Protein AF-A0A7R9EXF2-F1 (afdb_monomer_lite)

Radius of gyration: 19.16 Å; chains: 1; bounding box: 57×51×47 Å

Sequence (229 aa):
MSKKEIREKALLFLENRKNANNLVEIILLLEQNEKSIQSTILALEIIFLEVLKRKEMVDSIGEDDVDSPEVKYRHWLQECYDDSFTKLTHLLTKQNQPVQKQALSTIMKLVAQEGKHPIKPTDQKKFHFPVHRLQPVVLALLSSEHNTSHLIARFQEFTAYKDVSFHVWKLLLDIAQSHKRPNCIFIRNFLDLMDKVPLSKSPVPASENVGDAGSSTLCGVEGRWQTLC

pLDDT: mean 86.29, std 16.66, range [33.47, 98.44]

Secondary structure (DSSP, 8-state):
--HHHHHHHHHHHHH-GGGHHHHHHHHHHHHH-TTTHHHHHHHHHHHHHHHHHTTTTPPPTT---TTSHHHHHHHHHHHHHHHHHHHHHHHHHHS-HHHHHHHHHHHHHHHHHHHHS-SS---TTS----HHHHHHHHHHHT-SSS--HHHHHHHHHHHTSHHHHHHHHHHHHHHHHH-SS--HHHHHHHHHHHHHSPPPP--PPP-S---------SSSTT---TT--

Structure (mmCIF, N/CA/C/O backbone):
data_AF-A0A7R9EXF2-F1
#
_entry.id   AF-A0A7R9EXF2-F1
#
loop_
_atom_site.group_PDB
_atom_site.id
_atom_site.type_symbol
_atom_site.label_atom_id
_atom_site.label_alt_id
_atom_site.label_comp_id
_atom_site.label_asym_id
_atom_site.label_entity_id
_atom_site.label_seq_id
_atom_site.pdbx_PDB_ins_code
_atom_site.Cartn_x
_atom_site.Cartn_y
_atom_site.Cartn_z
_atom_site.occupancy
_atom_site.B_iso_or_equiv
_atom_site.auth_seq_id
_atom_site.auth_comp_id
_atom_site.auth_asym_id
_atom_site.auth_atom_id
_atom_site.pdbx_PDB_model_num
ATOM 1 N N . MET A 1 1 ? 5.652 22.332 -3.735 1.00 81.56 1 MET A N 1
ATOM 2 C CA . MET A 1 1 ? 5.317 21.793 -5.065 1.00 81.56 1 MET A CA 1
ATOM 3 C C . MET A 1 1 ? 3.807 21.821 -5.239 1.00 81.56 1 MET A C 1
ATOM 5 O O . MET A 1 1 ? 3.090 21.468 -4.305 1.00 81.56 1 MET A O 1
ATOM 9 N N . SER A 1 2 ? 3.321 22.316 -6.373 1.00 89.00 2 SER A N 1
ATOM 10 C CA . SER A 1 2 ? 1.894 22.361 -6.695 1.00 89.00 2 SER A CA 1
ATOM 11 C C . SER A 1 2 ? 1.370 20.980 -7.109 1.00 89.00 2 SER A C 1
ATOM 13 O O . SER A 1 2 ? 2.131 20.100 -7.509 1.00 89.00 2 SER A O 1
ATOM 15 N N . LYS A 1 3 ? 0.046 20.776 -7.049 1.00 90.81 3 LYS A N 1
ATOM 16 C CA . LYS A 1 3 ? -0.587 19.508 -7.463 1.00 90.81 3 LYS A CA 1
ATOM 17 C C . LYS A 1 3 ? -0.276 19.151 -8.924 1.00 90.81 3 LYS A C 1
ATOM 19 O O . LYS A 1 3 ? -0.109 17.979 -9.250 1.00 90.81 3 LYS A O 1
ATOM 24 N N . LYS A 1 4 ? -0.206 20.170 -9.789 1.00 92.31 4 LYS A N 1
ATOM 25 C CA . LYS A 1 4 ? 0.091 20.031 -11.218 1.00 92.31 4 LYS A CA 1
ATOM 26 C C . LYS A 1 4 ? 1.538 19.586 -11.436 1.00 92.31 4 LYS A C 1
ATOM 28 O O . LYS A 1 4 ? 1.753 18.589 -12.111 1.00 92.31 4 LYS A O 1
ATOM 33 N N . GLU A 1 5 ? 2.486 20.248 -10.775 1.00 94.31 5 GLU A N 1
ATOM 34 C CA . GLU A 1 5 ? 3.914 19.902 -10.837 1.00 94.31 5 GLU A CA 1
ATOM 35 C C . GLU A 1 5 ? 4.179 18.461 -10.379 1.00 94.31 5 GLU A C 1
ATOM 37 O O . GLU A 1 5 ? 4.907 17.729 -11.042 1.00 94.31 5 GLU A O 1
ATOM 42 N N . ILE A 1 6 ? 3.552 18.022 -9.279 1.00 95.31 6 ILE A N 1
ATOM 43 C CA . ILE A 1 6 ? 3.701 16.647 -8.765 1.00 95.31 6 ILE A CA 1
ATOM 44 C C . ILE A 1 6 ? 3.250 15.626 -9.818 1.00 95.31 6 ILE A C 1
ATOM 46 O O . ILE A 1 6 ? 3.939 14.639 -10.079 1.00 95.31 6 ILE A O 1
ATOM 50 N N . ARG A 1 7 ? 2.096 15.872 -10.452 1.00 95.50 7 ARG A N 1
ATOM 51 C CA . ARG A 1 7 ? 1.568 14.992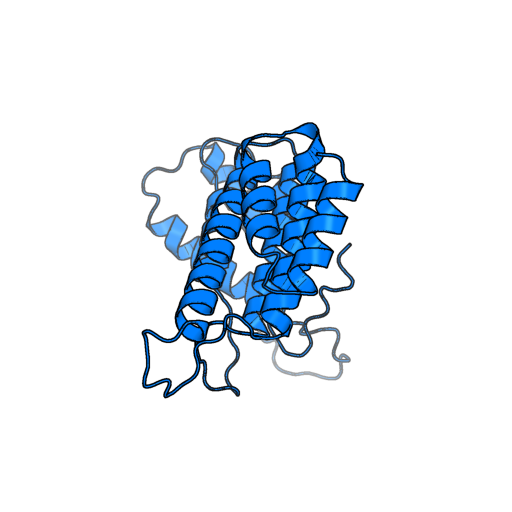 -11.498 1.00 95.50 7 ARG A CA 1
ATOM 52 C C . ARG A 1 7 ? 2.462 14.989 -12.738 1.00 95.50 7 ARG A C 1
ATOM 54 O O . ARG A 1 7 ? 2.704 13.926 -13.296 1.00 95.50 7 ARG A O 1
ATOM 61 N N . GLU A 1 8 ? 2.953 16.146 -13.167 1.00 96.75 8 GLU A N 1
ATOM 62 C CA . GLU A 1 8 ? 3.866 16.253 -14.310 1.00 96.75 8 GLU A CA 1
ATOM 63 C C . GLU A 1 8 ? 5.164 15.480 -14.061 1.00 96.75 8 GLU A C 1
ATOM 65 O O . GLU A 1 8 ? 5.573 14.691 -14.909 1.00 96.75 8 GLU A O 1
ATOM 70 N N . LYS A 1 9 ? 5.759 15.607 -12.868 1.00 96.94 9 LYS A N 1
ATOM 71 C CA . LYS A 1 9 ? 6.943 14.829 -12.479 1.00 96.94 9 LYS A CA 1
ATOM 72 C C . LYS A 1 9 ? 6.710 13.321 -12.528 1.00 96.94 9 LYS A C 1
ATOM 74 O O . LYS A 1 9 ? 7.582 12.595 -13.006 1.00 96.94 9 LYS A O 1
ATOM 79 N N . ALA A 1 10 ? 5.539 12.863 -12.087 1.00 97.06 10 ALA A N 1
ATOM 80 C CA . ALA A 1 10 ? 5.155 11.456 -12.153 1.00 97.06 10 ALA A CA 1
ATOM 81 C C . ALA A 1 10 ? 5.056 10.944 -13.598 1.00 97.06 10 ALA A C 1
ATOM 83 O O . ALA A 1 10 ? 5.563 9.870 -13.914 1.00 97.06 10 ALA A O 1
ATOM 84 N N . LEU A 1 11 ? 4.451 11.731 -14.493 1.00 97.44 11 LEU A N 1
ATOM 85 C CA . LEU A 1 11 ? 4.349 11.379 -15.911 1.00 97.44 11 LEU A CA 1
ATOM 86 C C . LEU A 1 11 ? 5.720 11.377 -16.596 1.00 97.44 11 LEU A C 1
ATOM 88 O O . LEU A 1 11 ? 6.028 10.439 -17.325 1.00 97.44 11 LEU A O 1
ATOM 92 N N . LEU A 1 12 ? 6.569 12.366 -16.304 1.00 97.50 12 LEU A N 1
ATOM 93 C CA . LEU A 1 12 ? 7.939 12.427 -16.818 1.00 97.50 12 LEU A CA 1
ATOM 94 C C . LEU A 1 12 ? 8.777 11.225 -16.364 1.00 97.50 12 LEU A C 1
ATOM 96 O O . LEU A 1 12 ? 9.561 10.698 -17.153 1.00 97.50 12 LEU A O 1
ATOM 100 N N . PHE A 1 13 ? 8.617 10.776 -15.114 1.00 97.69 13 PHE A N 1
ATOM 101 C CA . PHE A 1 13 ? 9.245 9.542 -14.632 1.00 97.69 13 PHE A CA 1
ATOM 102 C C . PHE A 1 13 ? 8.814 8.331 -15.472 1.00 97.69 13 PHE A C 1
ATOM 104 O O . PHE A 1 13 ? 9.665 7.591 -15.960 1.00 97.69 13 PHE A O 1
ATOM 111 N N . LEU A 1 14 ? 7.506 8.168 -15.695 1.00 96.69 14 LEU A N 1
ATOM 112 C CA . LEU A 1 14 ? 6.951 7.050 -16.467 1.00 96.69 14 LEU A CA 1
ATOM 113 C C . LEU A 1 14 ? 7.303 7.085 -17.961 1.00 96.69 14 LEU A C 1
ATOM 115 O O . LEU A 1 14 ? 7.227 6.051 -18.626 1.00 96.69 14 LEU A O 1
ATOM 119 N N . GLU A 1 15 ? 7.641 8.253 -18.503 1.00 96.38 15 GLU A N 1
ATOM 120 C CA . GLU A 1 15 ? 8.060 8.414 -19.896 1.00 96.38 15 GLU A CA 1
ATOM 121 C C . GLU A 1 15 ? 9.516 7.983 -20.111 1.00 96.38 15 GLU A C 1
ATOM 123 O O . GLU A 1 15 ? 9.839 7.376 -21.133 1.00 96.38 15 GLU A O 1
ATOM 128 N N . ASN A 1 16 ? 10.417 8.301 -19.172 1.00 91.69 16 ASN A N 1
ATOM 129 C CA . ASN A 1 16 ? 11.842 8.031 -19.348 1.00 91.69 16 ASN A CA 1
ATOM 130 C C . ASN A 1 16 ? 12.596 7.865 -18.019 1.00 91.69 16 ASN A C 1
ATOM 132 O O . ASN A 1 16 ? 12.596 8.760 -17.172 1.00 91.69 16 ASN A O 1
ATOM 136 N N . ARG A 1 17 ? 13.367 6.774 -17.907 1.00 89.50 17 ARG A N 1
ATOM 137 C CA . ARG A 1 17 ? 14.196 6.431 -16.736 1.00 89.50 17 ARG A CA 1
ATOM 138 C C . ARG A 1 17 ? 15.210 7.512 -16.345 1.00 89.50 17 ARG A C 1
ATOM 140 O O . ARG A 1 17 ? 15.562 7.604 -15.174 1.00 89.50 17 ARG A O 1
ATOM 147 N N . LYS A 1 18 ? 15.632 8.385 -17.274 1.00 92.94 18 LYS A N 1
ATOM 148 C CA . LYS A 1 18 ? 16.496 9.547 -16.964 1.00 92.94 18 LYS A CA 1
ATOM 149 C C . LYS A 1 18 ? 15.886 10.490 -15.918 1.00 92.94 18 LYS A C 1
ATOM 151 O O . LYS A 1 18 ? 16.603 11.240 -15.268 1.00 92.94 18 LYS A O 1
ATOM 156 N N . ASN A 1 19 ? 14.565 10.440 -15.753 1.00 95.00 19 ASN A N 1
ATOM 157 C CA . ASN A 1 19 ? 13.814 11.236 -14.795 1.00 95.00 19 ASN A CA 1
ATOM 158 C C . ASN A 1 19 ? 13.646 10.522 -13.437 1.00 95.00 19 ASN A C 1
ATOM 160 O O . ASN A 1 19 ? 12.762 10.894 -12.671 1.00 95.00 19 ASN A O 1
ATOM 164 N N . ALA A 1 20 ? 14.469 9.515 -13.112 1.00 94.38 20 ALA A N 1
ATOM 165 C CA . ALA A 1 20 ? 14.418 8.755 -11.854 1.00 94.38 20 ALA A CA 1
ATOM 166 C C . ALA A 1 20 ? 14.379 9.638 -10.592 1.00 94.38 20 ALA A C 1
ATOM 168 O O . ALA A 1 20 ? 13.628 9.352 -9.660 1.00 94.38 20 ALA A O 1
ATOM 169 N N . ASN A 1 21 ? 15.102 10.763 -10.597 1.00 96.12 21 ASN A N 1
ATOM 170 C CA . ASN A 1 21 ? 15.103 11.721 -9.486 1.00 96.12 21 ASN A CA 1
ATOM 171 C C . ASN A 1 21 ? 13.706 12.278 -9.165 1.00 96.12 21 ASN A C 1
ATOM 173 O O . ASN A 1 21 ? 13.431 12.592 -8.010 1.00 96.12 21 ASN A O 1
ATOM 177 N N . ASN A 1 22 ? 12.794 12.345 -10.143 1.00 97.12 22 ASN A N 1
ATOM 178 C CA . ASN A 1 22 ? 11.421 12.779 -9.894 1.00 97.12 22 ASN A CA 1
ATOM 179 C C . ASN A 1 22 ? 10.690 11.847 -8.922 1.00 97.12 22 ASN A C 1
ATOM 181 O O . ASN A 1 22 ? 9.919 12.337 -8.103 1.00 97.12 22 ASN A O 1
ATOM 185 N N . LEU A 1 23 ? 10.924 10.530 -8.990 1.00 97.56 23 LEU A N 1
ATOM 186 C CA . LEU A 1 23 ? 10.317 9.585 -8.052 1.00 97.56 23 LEU A CA 1
ATOM 187 C C . LEU A 1 23 ? 10.832 9.838 -6.633 1.00 97.56 23 LEU A C 1
ATOM 189 O O . LEU A 1 23 ? 10.027 9.973 -5.717 1.00 97.56 23 LEU A O 1
ATOM 193 N N . VAL A 1 24 ? 12.149 9.990 -6.470 1.00 96.19 24 VAL A N 1
ATOM 194 C CA . VAL A 1 24 ? 12.775 10.288 -5.170 1.00 96.19 24 VAL A CA 1
ATOM 195 C C . VAL A 1 24 ? 12.189 11.563 -4.566 1.00 96.19 24 VAL A C 1
ATOM 197 O O . VAL A 1 24 ? 11.777 11.574 -3.409 1.00 96.19 24 VAL A O 1
ATOM 200 N N . GLU A 1 25 ? 12.077 12.629 -5.358 1.00 95.12 25 GLU A N 1
ATOM 201 C CA . GLU A 1 25 ? 11.469 13.878 -4.902 1.00 95.12 25 GLU A CA 1
ATOM 202 C C . GLU A 1 25 ? 10.003 13.707 -4.485 1.00 95.12 25 GLU A C 1
ATOM 204 O O . GLU A 1 25 ? 9.596 14.239 -3.454 1.00 95.12 25 GLU A O 1
ATOM 209 N N . ILE A 1 26 ? 9.201 12.956 -5.251 1.00 96.12 26 ILE A N 1
ATOM 210 C CA . ILE A 1 26 ? 7.796 12.694 -4.907 1.00 96.12 26 ILE A CA 1
ATOM 211 C C . ILE A 1 26 ? 7.702 11.899 -3.598 1.00 96.12 26 ILE A C 1
ATOM 213 O O . ILE A 1 26 ? 6.879 12.239 -2.750 1.00 96.12 26 ILE A O 1
ATOM 217 N N . ILE A 1 27 ? 8.548 10.887 -3.394 1.00 95.88 27 ILE A N 1
ATOM 218 C CA . ILE A 1 27 ? 8.571 10.087 -2.160 1.00 95.88 27 ILE A CA 1
ATOM 219 C C . ILE A 1 27 ? 8.883 10.973 -0.946 1.00 95.88 27 ILE A C 1
ATOM 221 O O . ILE A 1 27 ? 8.172 10.911 0.059 1.00 95.88 27 ILE A O 1
ATOM 225 N N . LEU A 1 28 ? 9.877 11.861 -1.056 1.00 93.50 28 LEU A N 1
ATOM 226 C CA . LEU A 1 28 ? 10.247 12.798 0.013 1.00 93.50 28 LEU A CA 1
ATOM 227 C C . LEU A 1 28 ? 9.100 13.748 0.401 1.00 93.50 28 LEU A C 1
ATOM 229 O O . LEU A 1 28 ? 8.978 14.138 1.565 1.00 93.50 28 LEU A O 1
ATOM 233 N N . LEU A 1 29 ? 8.211 14.093 -0.537 1.00 93.06 29 LEU A N 1
ATOM 234 C CA . LEU A 1 29 ? 7.056 14.950 -0.248 1.00 93.06 29 LEU A CA 1
ATOM 235 C C . LEU A 1 29 ? 6.029 14.304 0.693 1.00 93.06 29 LEU A C 1
ATOM 237 O O . LEU A 1 29 ? 5.236 15.047 1.275 1.00 93.06 29 LEU A O 1
ATOM 241 N N . LEU A 1 30 ? 6.021 12.973 0.863 1.00 90.62 30 LEU A N 1
ATOM 242 C CA . LEU A 1 30 ? 5.113 12.305 1.807 1.00 90.62 30 LEU A CA 1
ATOM 243 C C . LEU A 1 30 ? 5.381 12.702 3.266 1.00 90.62 30 LEU A C 1
ATOM 245 O O . LEU A 1 30 ? 4.457 12.683 4.074 1.00 90.62 30 LEU A O 1
ATOM 249 N N . GLU A 1 31 ? 6.619 13.071 3.599 1.00 82.88 31 GLU A N 1
ATOM 250 C CA . GLU A 1 31 ? 7.031 13.399 4.972 1.00 82.88 31 GLU A CA 1
ATOM 251 C C . GLU A 1 31 ? 7.077 14.905 5.240 1.00 82.88 31 GLU A C 1
ATOM 253 O O . GLU A 1 31 ? 6.989 15.334 6.386 1.00 82.88 31 GLU A O 1
ATOM 258 N N . GLN A 1 32 ? 7.215 15.717 4.190 1.00 80.31 32 GLN A N 1
ATOM 259 C CA . GLN A 1 32 ? 7.565 17.132 4.324 1.00 80.31 32 GLN A CA 1
ATOM 260 C C . GLN A 1 32 ? 6.389 18.095 4.128 1.00 80.31 32 GLN A C 1
ATOM 262 O O . GLN A 1 32 ? 6.484 19.252 4.537 1.00 80.31 32 GLN A O 1
ATOM 267 N N . ASN A 1 33 ? 5.306 17.686 3.452 1.00 68.81 33 ASN A N 1
ATOM 268 C CA . ASN A 1 33 ? 4.304 18.647 2.985 1.00 68.81 33 ASN A CA 1
ATOM 269 C C . ASN A 1 33 ? 2.852 18.179 3.123 1.00 68.81 33 ASN A C 1
ATOM 271 O O . ASN A 1 33 ? 2.293 17.527 2.239 1.00 68.81 33 ASN A O 1
ATOM 275 N N . GLU A 1 34 ? 2.190 18.653 4.177 1.00 72.00 34 GLU A N 1
ATOM 276 C CA . GLU A 1 34 ? 0.773 18.376 4.437 1.00 72.00 34 GLU A CA 1
ATOM 277 C C . GLU A 1 34 ? -0.172 18.931 3.355 1.00 72.00 34 GLU A C 1
ATOM 279 O O . GLU A 1 34 ? -1.207 18.332 3.068 1.00 72.00 34 GLU A O 1
ATOM 284 N N . LYS A 1 35 ? 0.167 20.051 2.698 1.00 81.94 35 LYS A N 1
ATOM 285 C CA . LYS A 1 35 ? -0.747 20.727 1.753 1.00 81.94 35 LYS A CA 1
ATOM 286 C C . LYS A 1 35 ? -0.905 19.977 0.432 1.00 81.94 35 LYS A C 1
ATOM 288 O O . LYS A 1 35 ? -1.941 20.098 -0.224 1.00 81.94 35 LYS A O 1
ATOM 293 N N . SER A 1 36 ? 0.117 19.234 0.015 1.00 88.94 36 SER A N 1
ATOM 294 C CA . SER A 1 36 ? 0.108 18.481 -1.244 1.00 88.94 36 SER A CA 1
ATOM 295 C C . SER A 1 36 ? 0.032 16.970 -1.053 1.00 88.94 36 SER A C 1
ATOM 297 O O . SER A 1 36 ? 0.014 16.255 -2.052 1.00 88.94 36 SER A O 1
ATOM 299 N N . ILE A 1 37 ? -0.060 16.480 0.187 1.00 94.19 37 ILE A N 1
ATOM 300 C CA . ILE A 1 37 ? 0.101 15.058 0.506 1.00 94.19 37 ILE A CA 1
ATOM 301 C C . ILE A 1 37 ? -0.848 14.148 -0.283 1.00 94.19 37 ILE A C 1
ATOM 303 O O . ILE A 1 37 ? -0.412 13.146 -0.834 1.00 94.19 37 ILE A O 1
ATOM 307 N N . GLN A 1 38 ? -2.120 14.523 -0.458 1.00 94.25 38 GLN A N 1
ATOM 308 C CA . GLN A 1 38 ? -3.064 13.728 -1.258 1.00 94.25 38 GLN A CA 1
ATOM 309 C C . GLN A 1 38 ? -2.663 13.642 -2.736 1.00 94.25 38 GLN A C 1
ATOM 311 O O . GLN A 1 38 ? -2.837 12.604 -3.367 1.00 94.25 38 GLN A O 1
ATOM 316 N N . SER A 1 39 ? -2.116 14.721 -3.300 1.00 95.25 39 SER A N 1
ATOM 317 C CA . SER A 1 39 ? -1.621 14.722 -4.681 1.00 95.25 39 SER A CA 1
ATOM 318 C C . SER A 1 39 ? -0.334 13.915 -4.819 1.00 95.25 39 SER A C 1
ATOM 320 O O . SER A 1 39 ? -0.164 13.240 -5.828 1.00 95.25 39 SER A O 1
ATOM 322 N N . THR A 1 40 ? 0.520 13.923 -3.793 1.00 96.94 40 THR A N 1
ATOM 323 C CA . THR A 1 40 ? 1.690 13.042 -3.704 1.00 96.94 40 THR A CA 1
ATOM 324 C C . THR A 1 40 ? 1.274 11.571 -3.677 1.00 96.94 40 THR A C 1
ATOM 326 O O . THR A 1 40 ? 1.773 10.786 -4.476 1.00 96.94 40 THR A O 1
ATOM 329 N N . ILE A 1 41 ? 0.303 11.206 -2.831 1.00 97.62 41 ILE A N 1
ATOM 330 C CA . ILE A 1 41 ? -0.236 9.839 -2.751 1.00 97.62 41 ILE A CA 1
ATOM 331 C C . ILE A 1 41 ? -0.757 9.382 -4.123 1.00 97.62 41 ILE A C 1
ATOM 333 O O . ILE A 1 41 ? -0.396 8.307 -4.593 1.00 97.62 41 ILE A O 1
ATOM 337 N N . LEU A 1 42 ? -1.555 10.215 -4.798 1.00 97.38 42 LEU A N 1
ATOM 338 C CA . LEU A 1 42 ? -2.095 9.902 -6.127 1.00 97.38 42 LEU A CA 1
ATOM 339 C C . LEU A 1 42 ? -1.013 9.795 -7.210 1.00 97.38 42 LEU A C 1
ATOM 341 O O . LEU A 1 42 ? -1.157 9.013 -8.145 1.00 97.38 42 LEU A O 1
ATOM 345 N N . ALA A 1 43 ? 0.064 10.573 -7.117 1.00 97.75 43 ALA A N 1
ATOM 346 C CA . ALA A 1 43 ? 1.185 10.449 -8.039 1.00 97.75 43 ALA A CA 1
ATOM 347 C C . ALA A 1 43 ? 1.921 9.116 -7.864 1.00 97.75 43 ALA A C 1
ATOM 349 O O . ALA A 1 43 ? 2.210 8.461 -8.862 1.00 97.75 43 ALA A O 1
ATOM 350 N N . LEU A 1 44 ? 2.150 8.678 -6.622 1.00 98.31 44 LEU A N 1
ATOM 351 C CA . LEU A 1 44 ? 2.714 7.354 -6.345 1.00 98.31 44 LEU A CA 1
ATOM 352 C C . LEU A 1 44 ? 1.773 6.230 -6.794 1.00 98.31 44 LEU A C 1
ATOM 354 O O . LEU A 1 44 ? 2.248 5.244 -7.349 1.00 98.31 44 LEU A O 1
ATOM 358 N N . GLU A 1 45 ? 0.452 6.400 -6.632 1.00 98.25 45 GLU A N 1
ATOM 359 C CA . GLU A 1 45 ? -0.551 5.481 -7.192 1.00 98.25 45 GLU A CA 1
ATOM 360 C C . GLU A 1 45 ? -0.333 5.311 -8.702 1.00 98.25 45 GLU A C 1
ATOM 362 O O . GLU A 1 45 ? -0.154 4.195 -9.181 1.00 98.25 45 GLU A O 1
ATOM 367 N N . ILE A 1 46 ? -0.283 6.417 -9.451 1.00 97.88 46 ILE A N 1
ATOM 368 C CA . ILE A 1 46 ? -0.096 6.400 -10.909 1.00 97.88 46 ILE A CA 1
ATOM 369 C C . ILE A 1 46 ? 1.222 5.723 -11.291 1.00 97.88 46 ILE A C 1
ATOM 371 O O . ILE A 1 46 ? 1.232 4.872 -12.181 1.00 97.88 46 ILE A O 1
ATOM 375 N N . ILE A 1 47 ? 2.320 6.095 -10.626 1.00 98.38 47 ILE A N 1
ATOM 376 C CA . ILE A 1 47 ? 3.650 5.565 -10.926 1.00 98.38 47 ILE A CA 1
ATOM 377 C C . ILE A 1 47 ? 3.673 4.053 -10.723 1.00 98.38 47 ILE A C 1
ATOM 379 O O . ILE A 1 47 ? 3.966 3.309 -11.657 1.00 98.38 47 ILE A O 1
ATOM 383 N N . PHE A 1 48 ? 3.344 3.586 -9.521 1.00 98.25 48 PHE A N 1
ATOM 384 C CA . PHE A 1 48 ? 3.549 2.183 -9.189 1.00 98.25 48 PHE A CA 1
ATOM 385 C C . PHE A 1 48 ? 2.511 1.260 -9.816 1.00 98.25 48 PHE A C 1
ATOM 387 O O . PHE A 1 48 ? 2.858 0.131 -10.159 1.00 98.25 48 PHE A O 1
ATOM 394 N N . LEU A 1 49 ? 1.283 1.729 -10.070 1.00 97.50 49 LEU A N 1
ATOM 395 C CA . LEU A 1 49 ? 0.327 0.942 -10.850 1.00 97.50 49 LEU A CA 1
ATOM 396 C C . LEU A 1 49 ? 0.856 0.640 -12.258 1.00 97.50 49 LEU A C 1
ATOM 398 O O . LEU A 1 49 ? 0.713 -0.488 -12.739 1.00 97.50 49 LEU A O 1
ATOM 402 N N . GLU A 1 50 ? 1.476 1.628 -12.905 1.00 97.38 50 GLU A N 1
ATOM 403 C CA . GLU A 1 50 ? 2.018 1.486 -14.255 1.00 97.38 50 GLU A CA 1
ATOM 404 C C . GLU A 1 50 ? 3.337 0.696 -14.263 1.00 97.38 50 GLU A C 1
ATOM 406 O O . GLU A 1 50 ? 3.496 -0.204 -15.084 1.00 97.38 50 GLU A O 1
ATOM 411 N N . VAL A 1 51 ? 4.242 0.945 -13.310 1.00 96.50 51 VAL A N 1
ATOM 412 C CA . VAL A 1 51 ? 5.494 0.181 -13.142 1.00 96.50 51 VAL A CA 1
ATOM 413 C C . VAL A 1 51 ? 5.215 -1.313 -12.925 1.00 96.50 51 VAL A C 1
ATOM 415 O O . VAL A 1 51 ? 5.828 -2.158 -13.583 1.00 96.50 51 VAL A O 1
ATOM 418 N N . LEU A 1 52 ? 4.252 -1.656 -12.056 1.00 94.75 52 LEU A N 1
ATOM 419 C CA . LEU A 1 52 ? 3.819 -3.042 -11.836 1.00 94.75 52 LEU A CA 1
ATOM 420 C C . LEU A 1 52 ? 3.226 -3.647 -13.114 1.00 94.75 52 LEU A C 1
ATOM 422 O O . LEU A 1 52 ? 3.588 -4.753 -13.507 1.00 94.75 52 LEU A O 1
ATOM 426 N N . LYS A 1 53 ? 2.357 -2.901 -13.808 1.00 93.81 53 LYS A N 1
ATOM 427 C CA . LYS A 1 53 ? 1.729 -3.341 -15.065 1.00 93.81 53 LYS A CA 1
ATOM 428 C C . LYS A 1 53 ? 2.756 -3.666 -16.150 1.00 93.81 53 LYS A C 1
ATOM 430 O O . LYS A 1 53 ? 2.607 -4.657 -16.863 1.00 93.81 53 LYS A O 1
ATOM 435 N N . ARG A 1 54 ? 3.788 -2.828 -16.272 1.00 94.31 54 ARG A N 1
ATOM 436 C CA . ARG A 1 54 ? 4.900 -2.986 -17.221 1.00 94.31 54 ARG A CA 1
ATOM 437 C C . ARG A 1 54 ? 5.913 -4.046 -16.793 1.00 94.31 54 ARG A C 1
ATOM 439 O O . ARG A 1 54 ? 6.805 -4.360 -17.573 1.00 94.31 54 ARG A O 1
ATOM 446 N N . LYS A 1 55 ? 5.759 -4.615 -15.590 1.00 92.12 55 LYS A N 1
ATOM 447 C CA . LYS A 1 55 ? 6.659 -5.614 -15.000 1.00 92.12 55 LYS A CA 1
ATOM 448 C C . LYS A 1 55 ? 8.101 -5.115 -14.857 1.00 92.12 55 LYS A C 1
ATOM 450 O O . LYS A 1 55 ? 9.028 -5.915 -14.844 1.00 92.12 55 LYS A O 1
ATOM 455 N N . GLU A 1 56 ? 8.294 -3.805 -14.695 1.00 92.12 56 GLU A N 1
ATOM 456 C CA . GLU A 1 56 ? 9.637 -3.207 -14.597 1.00 92.12 56 GLU A CA 1
ATOM 457 C C . GLU A 1 56 ? 10.366 -3.577 -13.297 1.00 92.12 56 GLU A C 1
ATOM 459 O O . GLU A 1 56 ? 11.575 -3.402 -13.210 1.00 92.12 56 GLU A O 1
ATOM 464 N N . MET A 1 57 ? 9.644 -4.110 -12.305 1.00 91.50 57 MET A N 1
ATOM 465 C CA . MET A 1 57 ? 10.192 -4.594 -11.034 1.00 91.50 57 MET A CA 1
ATOM 466 C C . MET A 1 57 ? 10.320 -6.122 -10.961 1.00 91.50 57 MET A C 1
ATOM 468 O O . MET A 1 57 ? 10.734 -6.618 -9.924 1.00 91.50 57 MET A O 1
ATOM 472 N N . VAL A 1 58 ? 9.942 -6.886 -11.992 1.00 87.69 58 VAL A N 1
ATOM 473 C CA . VAL A 1 58 ? 9.934 -8.358 -11.906 1.00 87.69 58 VAL A CA 1
ATOM 474 C C . VAL A 1 58 ? 11.340 -8.913 -12.078 1.00 87.69 58 VAL A C 1
ATOM 476 O O . VAL A 1 58 ? 12.001 -8.591 -13.064 1.00 87.69 58 VAL A O 1
ATOM 479 N N . ASP A 1 59 ? 11.776 -9.765 -11.152 1.00 75.31 59 ASP A N 1
ATOM 480 C CA . ASP A 1 59 ? 13.068 -10.445 -11.271 1.00 75.31 59 ASP A CA 1
ATOM 481 C C . ASP A 1 59 ? 13.026 -11.438 -12.442 1.00 75.31 59 ASP A C 1
ATOM 483 O O . ASP A 1 59 ? 12.139 -12.297 -12.523 1.00 75.31 59 ASP A O 1
ATOM 487 N N . SER A 1 60 ? 13.983 -11.342 -13.364 1.00 67.56 60 SER A N 1
ATOM 488 C CA . SER A 1 60 ? 14.110 -12.310 -14.452 1.00 67.56 60 SER A CA 1
ATOM 489 C C . SER A 1 60 ? 14.762 -13.591 -13.929 1.00 67.56 60 SER A C 1
ATOM 491 O O . SER A 1 60 ? 15.813 -13.562 -13.290 1.00 67.56 60 SER A O 1
ATOM 493 N N . ILE A 1 61 ? 14.165 -14.744 -14.230 1.00 59.50 61 ILE A N 1
ATOM 494 C CA . ILE A 1 61 ? 14.787 -16.041 -13.942 1.00 59.50 61 ILE A CA 1
ATOM 495 C C . ILE A 1 61 ? 15.978 -16.212 -14.898 1.00 59.50 61 ILE A C 1
ATOM 497 O O . ILE A 1 61 ? 15.769 -16.298 -16.107 1.00 59.50 61 ILE A O 1
ATOM 501 N N . GLY A 1 62 ? 17.200 -16.291 -14.362 1.00 59.06 62 GLY A N 1
ATOM 502 C CA . GLY A 1 62 ? 18.417 -16.565 -15.141 1.00 59.06 62 GLY A CA 1
ATOM 503 C C . GLY A 1 62 ? 19.217 -15.336 -15.587 1.00 59.06 62 GLY A C 1
ATOM 504 O O . GLY A 1 62 ? 19.968 -15.431 -16.552 1.00 59.06 62 GLY A O 1
ATOM 505 N N . GLU A 1 63 ? 19.066 -14.181 -14.932 1.00 61.62 63 GLU A N 1
ATOM 506 C CA . GLU A 1 63 ? 20.018 -13.076 -15.114 1.00 61.62 63 GLU A CA 1
ATOM 507 C C . GLU A 1 63 ? 21.345 -13.415 -14.415 1.00 61.62 63 GLU A C 1
ATOM 509 O O . GLU A 1 63 ? 21.469 -13.316 -13.196 1.00 61.62 63 GLU A O 1
ATOM 514 N N . ASP A 1 64 ? 22.330 -13.843 -15.209 1.00 58.41 64 ASP A N 1
ATOM 515 C CA . ASP A 1 64 ? 23.659 -14.259 -14.737 1.00 58.41 64 ASP A CA 1
ATOM 516 C C . ASP A 1 64 ? 24.552 -13.075 -14.303 1.00 58.41 64 ASP A C 1
ATOM 518 O O . ASP A 1 64 ? 25.554 -13.279 -13.617 1.00 58.41 64 ASP A O 1
ATOM 522 N N . ASP A 1 65 ? 24.191 -11.835 -14.663 1.00 72.31 65 ASP A N 1
ATOM 523 C CA . ASP A 1 65 ? 24.930 -10.618 -14.304 1.00 72.31 65 ASP A CA 1
ATOM 524 C C . ASP A 1 65 ? 24.140 -9.729 -13.333 1.00 72.31 65 ASP A C 1
ATOM 526 O O . ASP A 1 65 ? 23.466 -8.761 -13.709 1.00 72.31 65 ASP A O 1
ATOM 530 N N . VAL A 1 66 ? 24.269 -10.066 -12.048 1.00 71.38 66 VAL A N 1
ATOM 531 C CA . VAL A 1 66 ? 23.695 -9.331 -10.909 1.00 71.38 66 VAL A CA 1
ATOM 532 C C . VAL A 1 66 ? 24.186 -7.873 -10.858 1.00 71.38 66 VAL A C 1
ATOM 534 O O . VAL A 1 66 ? 23.539 -7.018 -10.253 1.00 71.38 66 VAL A O 1
ATOM 537 N N . ASP A 1 67 ? 25.308 -7.561 -11.512 1.00 77.62 67 ASP A N 1
ATOM 538 C CA . ASP A 1 67 ? 25.923 -6.236 -11.498 1.00 77.62 67 ASP A CA 1
ATOM 539 C C . ASP A 1 67 ? 25.516 -5.337 -12.672 1.00 77.62 67 ASP A C 1
ATOM 541 O O . ASP A 1 67 ? 25.923 -4.163 -12.712 1.00 77.62 67 ASP A O 1
ATOM 545 N N . SER A 1 68 ? 24.678 -5.836 -13.583 1.00 87.88 68 SER A N 1
ATOM 546 C CA . SER A 1 68 ? 24.214 -5.061 -14.728 1.00 87.88 68 SER A CA 1
ATOM 547 C C . SER A 1 68 ? 23.440 -3.797 -14.296 1.00 87.88 68 SER A C 1
ATOM 549 O O . SER A 1 68 ? 22.720 -3.796 -13.287 1.00 87.88 68 SER A O 1
ATOM 551 N N . PRO A 1 69 ? 23.536 -2.685 -15.056 1.00 87.94 69 PRO A N 1
ATOM 552 C CA . PRO A 1 69 ? 22.777 -1.466 -14.762 1.00 87.94 69 PRO A CA 1
ATOM 553 C C . PRO A 1 69 ? 21.259 -1.685 -14.708 1.00 87.94 69 PRO A C 1
ATOM 555 O O . PRO A 1 69 ? 20.560 -0.974 -13.988 1.00 87.94 69 PRO A O 1
ATOM 558 N N . GLU A 1 70 ? 20.749 -2.664 -15.457 1.00 88.06 70 GLU A N 1
ATOM 559 C CA . GLU A 1 70 ? 19.330 -3.012 -15.481 1.00 88.06 70 GLU A CA 1
ATOM 560 C C . GLU A 1 70 ? 18.881 -3.688 -14.180 1.00 88.06 70 GLU A C 1
ATOM 562 O O . GLU A 1 70 ? 17.892 -3.249 -13.590 1.00 88.06 70 GLU A O 1
ATOM 567 N N . VAL A 1 71 ? 19.645 -4.667 -13.680 1.00 88.62 71 VAL A N 1
ATOM 568 C CA . VAL A 1 71 ? 19.387 -5.309 -12.379 1.00 88.62 71 VAL A CA 1
ATOM 569 C C . VAL A 1 71 ? 19.440 -4.283 -11.249 1.00 88.62 71 VAL A C 1
ATOM 571 O O . VAL A 1 71 ? 18.531 -4.216 -10.422 1.00 88.62 71 VAL A O 1
ATOM 574 N N . LYS A 1 72 ? 20.462 -3.418 -11.245 1.00 90.56 72 LYS A N 1
ATOM 575 C CA . LYS A 1 72 ? 20.603 -2.347 -10.243 1.00 90.56 72 LYS A CA 1
ATOM 576 C C . LYS A 1 72 ? 19.424 -1.379 -10.262 1.00 90.56 72 LYS A C 1
ATOM 578 O O . LYS A 1 72 ? 18.907 -1.028 -9.203 1.00 90.56 72 LYS A O 1
ATOM 583 N N . TYR A 1 73 ? 18.975 -0.969 -11.449 1.00 92.19 73 TYR A N 1
ATOM 584 C CA . TYR A 1 73 ? 17.804 -0.105 -11.587 1.00 92.19 73 TYR A CA 1
ATOM 585 C C . TYR A 1 73 ? 16.530 -0.784 -11.073 1.00 92.19 73 TYR A C 1
ATOM 587 O O . TYR A 1 73 ? 15.733 -0.148 -10.385 1.00 92.19 73 TYR A O 1
ATOM 595 N N . ARG A 1 74 ? 16.350 -2.077 -11.364 1.00 92.19 74 ARG A N 1
ATOM 596 C CA . ARG A 1 74 ? 15.205 -2.859 -10.889 1.00 92.19 74 ARG A CA 1
ATOM 597 C C . ARG A 1 74 ? 15.167 -2.946 -9.366 1.00 92.19 74 ARG A C 1
ATOM 599 O O . ARG A 1 74 ? 14.133 -2.635 -8.781 1.00 92.19 74 ARG A O 1
ATOM 606 N N . HIS A 1 75 ? 16.280 -3.316 -8.732 1.00 91.81 75 HIS A N 1
ATOM 607 C CA . HIS A 1 75 ? 16.374 -3.376 -7.271 1.00 91.81 75 HIS A CA 1
ATOM 608 C C . HIS A 1 75 ? 16.122 -2.008 -6.636 1.00 91.81 75 HIS A C 1
ATOM 610 O O . HIS A 1 75 ? 15.307 -1.900 -5.726 1.00 91.81 75 HIS A O 1
ATOM 616 N N . TRP A 1 76 ? 16.720 -0.943 -7.174 1.00 95.25 76 TRP A N 1
ATOM 617 C CA . TRP A 1 76 ? 16.441 0.420 -6.718 1.00 95.25 76 TRP A CA 1
ATOM 618 C C . TRP A 1 76 ? 14.949 0.782 -6.826 1.00 95.25 76 TRP A C 1
ATOM 620 O O . TRP A 1 76 ? 14.389 1.428 -5.939 1.00 95.25 76 TRP A O 1
ATOM 630 N N . LEU A 1 77 ? 14.271 0.353 -7.896 1.00 96.12 77 LEU A N 1
ATOM 631 C CA . LEU A 1 77 ? 12.845 0.614 -8.079 1.00 96.12 77 LEU A CA 1
ATOM 632 C C . LEU A 1 77 ? 11.979 -0.188 -7.093 1.00 96.12 77 LEU A C 1
ATOM 634 O O . LEU A 1 77 ? 10.996 0.351 -6.581 1.00 96.12 77 LEU A O 1
ATOM 638 N N . GLN A 1 78 ? 12.366 -1.432 -6.784 1.00 95.62 78 GLN A N 1
ATOM 639 C CA . GLN A 1 78 ? 11.758 -2.238 -5.719 1.00 95.62 78 GLN A CA 1
ATOM 640 C C . GLN A 1 78 ? 11.934 -1.567 -4.345 1.00 95.62 78 GLN A C 1
ATOM 642 O O . GLN A 1 78 ? 10.958 -1.431 -3.611 1.00 95.62 78 GLN A O 1
ATOM 647 N N . GLU A 1 79 ? 13.131 -1.060 -4.028 1.00 96.44 79 GLU A N 1
ATOM 648 C CA . GLU A 1 79 ? 13.399 -0.313 -2.789 1.00 96.44 79 GLU A CA 1
ATOM 649 C C . GLU A 1 79 ? 12.536 0.952 -2.692 1.00 96.44 79 GLU A C 1
ATOM 651 O O . GLU A 1 79 ? 11.928 1.218 -1.655 1.00 96.44 79 GLU A O 1
ATOM 656 N N . CYS A 1 80 ? 12.412 1.711 -3.787 1.00 97.81 80 CYS A N 1
ATOM 657 C CA . CYS A 1 80 ? 11.538 2.884 -3.842 1.00 97.81 80 CYS A CA 1
ATOM 658 C C . CYS A 1 80 ? 10.065 2.519 -3.612 1.00 97.81 80 CYS A C 1
ATOM 660 O O . CYS A 1 80 ? 9.330 3.275 -2.969 1.00 97.81 80 CYS A O 1
ATOM 662 N N . TYR A 1 81 ? 9.614 1.381 -4.143 1.00 97.69 81 TYR A N 1
ATOM 663 C CA . TYR A 1 81 ? 8.259 0.879 -3.932 1.00 97.69 81 TYR A CA 1
ATOM 664 C C . TYR A 1 81 ? 8.031 0.457 -2.474 1.00 97.69 81 TYR A C 1
ATOM 666 O O . TYR A 1 81 ? 7.021 0.843 -1.882 1.00 97.69 81 TYR A O 1
ATOM 674 N N . ASP A 1 82 ? 8.987 -0.247 -1.866 1.00 96.81 82 ASP A N 1
ATOM 675 C CA . ASP A 1 82 ? 8.946 -0.654 -0.457 1.00 96.81 82 ASP A CA 1
ATOM 676 C C . ASP A 1 82 ? 8.935 0.542 0.503 1.00 96.81 82 ASP A C 1
ATOM 678 O O . ASP A 1 82 ? 8.113 0.595 1.429 1.00 96.81 82 ASP A O 1
ATOM 682 N N . ASP A 1 83 ? 9.792 1.533 0.257 1.00 97.31 83 ASP A N 1
ATOM 683 C CA . ASP A 1 83 ? 9.845 2.773 1.034 1.00 97.31 83 ASP A CA 1
ATOM 684 C C . ASP A 1 83 ? 8.529 3.556 0.908 1.00 97.31 83 ASP A C 1
ATOM 686 O O . ASP A 1 83 ? 7.916 3.950 1.905 1.00 97.31 83 ASP A O 1
ATOM 690 N N . SER A 1 84 ? 8.008 3.682 -0.316 1.00 97.62 84 SER A N 1
ATOM 691 C CA . SER A 1 84 ? 6.712 4.321 -0.568 1.00 97.62 84 SER A CA 1
ATOM 692 C C . SER A 1 84 ? 5.575 3.613 0.159 1.00 9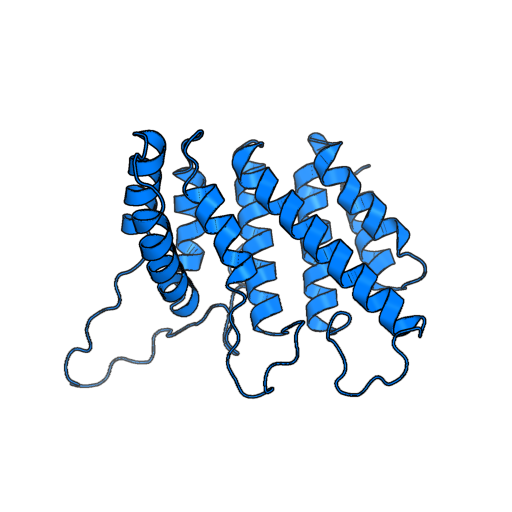7.62 84 SER A C 1
ATOM 694 O O . SER A 1 84 ? 4.744 4.269 0.786 1.00 97.62 84 SER A O 1
ATOM 696 N N . PHE A 1 85 ? 5.532 2.279 0.118 1.00 96.88 85 PHE A N 1
ATOM 697 C CA . PHE A 1 85 ? 4.501 1.492 0.789 1.00 96.88 85 PHE A CA 1
ATOM 698 C C . PHE A 1 85 ? 4.557 1.672 2.312 1.00 96.88 85 PHE A C 1
ATOM 700 O O . PHE A 1 85 ? 3.522 1.843 2.968 1.00 96.88 85 PHE A O 1
ATOM 707 N N . THR A 1 86 ? 5.767 1.694 2.874 1.00 96.38 86 THR A N 1
ATOM 708 C CA . THR A 1 86 ? 6.008 1.939 4.301 1.00 96.38 86 THR A CA 1
ATOM 709 C C . THR A 1 86 ? 5.514 3.327 4.708 1.00 96.38 86 THR A C 1
ATOM 711 O O . THR A 1 86 ? 4.720 3.455 5.646 1.00 96.38 86 THR A O 1
ATOM 714 N N . LYS A 1 87 ? 5.893 4.372 3.960 1.00 96.25 87 LYS A N 1
ATOM 715 C CA . LYS A 1 87 ? 5.445 5.750 4.214 1.00 96.25 87 LYS A CA 1
ATOM 716 C C . LYS A 1 87 ? 3.929 5.896 4.066 1.00 96.25 87 LYS A C 1
ATOM 718 O O . LYS A 1 87 ? 3.295 6.474 4.945 1.00 96.25 87 LYS A O 1
ATOM 723 N N . LEU A 1 88 ? 3.324 5.328 3.017 1.00 97.06 88 LEU A N 1
ATOM 724 C CA . LEU A 1 88 ? 1.868 5.324 2.818 1.00 97.06 88 LEU A CA 1
ATOM 725 C C . LEU A 1 88 ? 1.138 4.658 3.991 1.00 97.06 88 LEU A C 1
ATOM 727 O O . LEU A 1 88 ? 0.139 5.191 4.473 1.00 97.06 88 LEU A O 1
ATOM 731 N N . THR A 1 89 ? 1.651 3.528 4.482 1.00 96.19 89 THR A N 1
ATOM 732 C CA . THR A 1 89 ? 1.072 2.823 5.635 1.00 96.19 89 THR A CA 1
ATOM 733 C C . THR A 1 89 ? 1.161 3.674 6.903 1.00 96.19 89 THR A C 1
ATOM 735 O O . THR A 1 89 ? 0.196 3.748 7.661 1.00 96.19 89 THR A O 1
ATOM 738 N N . HIS A 1 90 ? 2.262 4.403 7.110 1.00 94.50 90 HIS A N 1
ATOM 739 C CA . HIS A 1 90 ? 2.380 5.354 8.220 1.00 94.50 90 HIS A CA 1
ATOM 740 C C . HIS A 1 90 ? 1.359 6.498 8.165 1.00 94.50 90 HIS A C 1
ATOM 742 O O . HIS A 1 90 ? 0.945 7.000 9.215 1.00 94.50 90 HIS A O 1
ATOM 748 N N . LEU A 1 91 ? 0.899 6.898 6.975 1.00 95.12 91 LEU A N 1
ATOM 749 C CA . LEU A 1 91 ? -0.146 7.919 6.862 1.00 95.12 91 LEU A CA 1
ATOM 750 C C . LEU A 1 91 ? -1.481 7.455 7.446 1.00 95.12 91 LEU A C 1
ATOM 752 O O . LEU A 1 91 ? -2.267 8.302 7.862 1.00 95.12 91 LEU A O 1
ATOM 756 N N . LEU A 1 92 ? -1.727 6.141 7.537 1.00 95.75 92 LEU A N 1
ATOM 757 C CA . LEU A 1 92 ? -2.950 5.588 8.124 1.00 95.75 92 LEU A CA 1
ATOM 758 C C . LEU A 1 92 ? -3.094 5.918 9.614 1.00 95.75 92 LEU A C 1
ATOM 760 O O . LEU A 1 92 ? -4.215 5.951 10.109 1.00 95.75 92 LEU A O 1
ATOM 764 N N . THR A 1 93 ? -2.005 6.216 10.329 1.00 89.25 93 THR A N 1
ATOM 765 C CA . THR A 1 93 ? -2.052 6.524 11.769 1.00 89.25 93 THR A CA 1
ATOM 766 C C . THR A 1 93 ? -1.774 7.991 12.094 1.00 89.25 93 THR A C 1
ATOM 768 O O . THR A 1 93 ? -2.318 8.495 13.069 1.00 89.25 93 THR A O 1
ATOM 771 N N . LYS A 1 94 ? -0.992 8.706 11.273 1.00 84.50 94 LYS A N 1
ATOM 772 C CA . LYS A 1 94 ? -0.459 10.042 11.620 1.00 84.50 94 LYS A CA 1
ATOM 773 C C . LYS A 1 94 ? -1.159 11.244 10.973 1.00 84.50 94 LYS A C 1
ATOM 775 O O . LYS A 1 94 ? -0.714 12.368 11.174 1.00 84.50 94 LYS A O 1
ATOM 780 N N . GLN A 1 95 ? -2.201 11.038 10.168 1.00 88.81 95 GLN A N 1
ATOM 781 C CA . GLN A 1 95 ? -2.802 12.096 9.341 1.00 88.81 95 GLN A CA 1
ATOM 782 C C . GLN A 1 95 ? -4.304 12.282 9.581 1.00 88.81 95 GLN A C 1
ATOM 784 O O . GLN A 1 95 ? -4.953 11.493 10.259 1.00 88.81 95 GLN A O 1
ATOM 789 N N . ASN A 1 96 ? -4.881 13.339 9.003 1.00 91.94 96 ASN A N 1
ATOM 790 C CA . ASN A 1 96 ? -6.329 13.552 9.036 1.00 91.94 96 ASN A CA 1
ATOM 791 C C . ASN A 1 96 ? -7.094 12.498 8.203 1.00 91.94 96 ASN A C 1
ATOM 793 O O . ASN A 1 96 ? -6.544 11.860 7.300 1.00 91.94 96 ASN A O 1
ATOM 797 N N . GLN A 1 97 ? -8.392 12.329 8.484 1.00 93.75 97 GLN A N 1
ATOM 798 C CA . GLN A 1 97 ? -9.197 11.262 7.873 1.00 93.75 97 GLN A CA 1
ATOM 799 C C . GLN A 1 97 ? -9.219 11.276 6.329 1.00 93.75 97 GLN A C 1
ATOM 801 O O . GLN A 1 97 ? -9.122 10.194 5.745 1.00 93.75 97 GLN A O 1
ATOM 806 N N . PRO A 1 98 ? -9.337 12.428 5.632 1.00 94.06 98 PRO A N 1
ATOM 807 C CA . PRO A 1 98 ? -9.258 12.456 4.168 1.00 94.06 98 PRO A CA 1
ATOM 808 C C . PRO A 1 98 ? -7.951 11.884 3.606 1.00 94.06 98 PRO A C 1
ATOM 810 O O . PRO A 1 98 ? -7.971 11.157 2.612 1.00 94.06 98 PRO A O 1
ATOM 813 N N . VAL A 1 99 ? -6.816 12.190 4.237 1.00 95.12 99 VAL A N 1
ATOM 814 C CA . VAL A 1 99 ? -5.504 11.673 3.827 1.00 95.12 99 VAL A CA 1
ATOM 815 C C . VAL A 1 99 ? -5.396 10.181 4.125 1.00 95.12 99 VAL A C 1
ATOM 817 O O . VAL A 1 99 ? -5.009 9.417 3.245 1.00 95.12 99 VAL A O 1
ATOM 820 N N . GLN A 1 100 ? -5.816 9.751 5.317 1.00 96.31 100 GLN A N 1
ATOM 821 C CA . GLN A 1 100 ? -5.831 8.339 5.712 1.00 96.31 100 GLN A CA 1
ATOM 822 C C . GLN A 1 100 ? -6.661 7.478 4.747 1.00 96.31 100 GLN A C 1
ATOM 824 O O . GLN A 1 100 ? -6.202 6.431 4.295 1.00 96.31 100 GLN A O 1
ATOM 829 N N . LYS A 1 101 ? -7.866 7.932 4.372 1.00 96.25 101 LYS A N 1
ATOM 830 C CA . LYS A 1 101 ? -8.735 7.216 3.421 1.00 96.25 101 LYS A CA 1
ATOM 831 C C . LYS A 1 101 ? -8.118 7.134 2.021 1.00 96.25 101 LYS A C 1
ATOM 833 O O . LYS A 1 101 ? -8.197 6.081 1.390 1.00 96.25 101 LYS A O 1
ATOM 838 N N . GLN A 1 102 ? -7.486 8.212 1.546 1.00 96.88 102 GLN A N 1
ATOM 839 C CA . GLN A 1 102 ? -6.787 8.222 0.256 1.00 96.88 102 GLN A CA 1
ATOM 840 C C . GLN A 1 102 ? -5.585 7.267 0.260 1.00 96.88 102 GLN A C 1
ATOM 842 O O . GLN A 1 102 ? -5.412 6.502 -0.689 1.00 96.88 102 GLN A O 1
ATOM 847 N N . ALA A 1 103 ? -4.783 7.282 1.329 1.00 97.56 103 ALA A N 1
ATOM 848 C CA . ALA A 1 103 ? -3.656 6.370 1.499 1.00 97.56 103 ALA A CA 1
ATOM 849 C C . ALA A 1 103 ? -4.128 4.911 1.508 1.00 97.56 103 ALA A C 1
ATOM 851 O O . ALA A 1 103 ? -3.592 4.104 0.756 1.00 97.56 103 ALA A O 1
ATOM 852 N N . LEU A 1 104 ? -5.186 4.590 2.262 1.00 98.25 104 LEU A N 1
ATOM 853 C CA . LEU A 1 104 ? -5.760 3.243 2.304 1.00 98.25 104 LEU A CA 1
ATOM 854 C C . LEU A 1 104 ? -6.218 2.767 0.919 1.00 98.25 104 LEU A C 1
ATOM 856 O O . LEU A 1 104 ? -5.877 1.661 0.510 1.00 98.25 104 LEU A O 1
ATOM 860 N N . SER A 1 105 ? -6.957 3.606 0.186 1.00 97.69 105 SER A N 1
ATOM 861 C CA . SER A 1 105 ? -7.406 3.279 -1.175 1.00 97.69 105 SER A CA 1
ATOM 862 C C . SER A 1 105 ? -6.221 3.024 -2.112 1.00 97.69 105 SER A C 1
ATOM 864 O O . SER A 1 105 ? -6.192 2.022 -2.825 1.00 97.69 105 SER A O 1
ATOM 866 N N . THR A 1 106 ? -5.199 3.879 -2.041 1.00 98.25 106 THR A N 1
ATOM 867 C CA . THR A 1 106 ? -3.978 3.759 -2.850 1.00 98.25 106 THR A CA 1
ATOM 868 C C . THR A 1 106 ? -3.235 2.464 -2.540 1.00 98.25 106 THR A C 1
ATOM 870 O O . THR A 1 106 ? -2.942 1.693 -3.449 1.00 98.25 106 THR A O 1
ATOM 873 N N . ILE A 1 107 ? -2.994 2.177 -1.258 1.00 98.44 107 ILE A N 1
ATOM 874 C CA . ILE A 1 107 ? -2.339 0.945 -0.810 1.00 98.44 107 ILE A CA 1
ATOM 875 C C . ILE A 1 107 ? -3.089 -0.281 -1.333 1.00 98.44 107 ILE A C 1
ATOM 877 O O . ILE A 1 107 ? -2.474 -1.179 -1.903 1.00 98.44 107 ILE A O 1
ATOM 881 N N . MET A 1 108 ? -4.416 -0.316 -1.193 1.00 98.00 108 MET A N 1
ATOM 882 C CA . MET A 1 108 ? -5.199 -1.474 -1.618 1.00 98.00 108 MET A CA 1
ATOM 883 C C . MET A 1 108 ? -5.229 -1.654 -3.135 1.00 98.00 108 MET A C 1
ATOM 885 O O . MET A 1 108 ? -5.239 -2.794 -3.587 1.00 98.00 108 MET A O 1
ATOM 889 N N . LYS A 1 109 ? -5.169 -0.573 -3.925 1.00 97.00 109 LYS A N 1
ATOM 890 C CA . LYS A 1 109 ? -4.974 -0.650 -5.384 1.00 97.00 109 LYS A CA 1
ATOM 891 C C . LYS A 1 109 ? -3.594 -1.196 -5.758 1.00 97.00 109 LYS A C 1
ATOM 893 O O . LYS A 1 109 ? -3.494 -1.963 -6.712 1.00 97.00 109 LYS A O 1
ATOM 898 N N . LEU A 1 110 ? -2.548 -0.832 -5.015 1.00 97.50 110 LEU A N 1
ATOM 899 C CA . LEU A 1 110 ? -1.194 -1.357 -5.220 1.00 97.50 110 LEU A CA 1
ATOM 900 C C . LEU A 1 110 ? -1.109 -2.848 -4.859 1.00 97.50 110 LEU A C 1
ATOM 902 O O . LEU A 1 110 ? -0.630 -3.629 -5.671 1.00 97.50 110 LEU A O 1
ATOM 906 N N . VAL A 1 111 ? -1.675 -3.260 -3.716 1.00 96.62 111 VAL A N 1
ATOM 907 C CA . VAL A 1 111 ? -1.845 -4.676 -3.310 1.00 96.62 111 VAL A CA 1
ATOM 908 C C . VAL A 1 111 ? -2.525 -5.476 -4.417 1.00 96.62 111 VAL A C 1
ATOM 910 O O . VAL A 1 111 ? -2.041 -6.524 -4.835 1.00 96.62 111 VAL A O 1
ATOM 913 N N . ALA A 1 112 ? -3.642 -4.949 -4.910 1.00 94.69 112 ALA A N 1
ATOM 914 C CA . ALA A 1 112 ? -4.381 -5.486 -6.036 1.00 94.69 112 ALA A CA 1
ATOM 915 C C . ALA A 1 112 ? -3.468 -5.706 -7.254 1.00 94.69 112 ALA A C 1
ATOM 917 O O . ALA A 1 112 ? -3.349 -6.821 -7.769 1.00 94.69 112 ALA A O 1
ATOM 918 N N . GLN A 1 113 ? -2.812 -4.638 -7.704 1.00 94.62 113 GLN A N 1
ATOM 919 C CA . GLN A 1 113 ? -1.994 -4.640 -8.909 1.00 94.62 113 GLN A CA 1
ATOM 920 C C . GLN A 1 113 ? -0.774 -5.558 -8.795 1.00 94.62 113 GLN A C 1
ATOM 922 O O . GLN A 1 113 ? -0.452 -6.251 -9.756 1.00 94.62 113 GLN A O 1
ATOM 927 N N . GLU A 1 114 ? -0.137 -5.615 -7.628 1.00 93.69 114 GLU A N 1
ATOM 928 C CA . GLU A 1 114 ? 0.958 -6.540 -7.329 1.00 93.69 114 GLU A CA 1
ATOM 929 C C . GLU A 1 114 ? 0.475 -7.997 -7.310 1.00 93.69 114 GLU A C 1
ATOM 931 O O . GLU A 1 114 ? 1.170 -8.883 -7.793 1.00 93.69 114 GLU A O 1
ATOM 936 N N . GLY A 1 115 ? -0.753 -8.260 -6.854 1.00 91.75 115 GLY A N 1
ATOM 937 C CA . GLY A 1 115 ? -1.388 -9.574 -6.987 1.00 91.75 115 GLY A CA 1
ATOM 938 C C . GLY A 1 115 ? -1.531 -10.039 -8.443 1.00 91.75 115 GLY A C 1
ATOM 939 O O . GLY A 1 115 ? -1.273 -11.202 -8.753 1.00 91.75 115 GLY A O 1
ATOM 940 N N . LYS A 1 116 ? -1.875 -9.119 -9.358 1.00 89.12 116 LYS A N 1
ATOM 941 C CA . LYS A 1 116 ? -1.965 -9.392 -10.808 1.00 89.12 116 LYS A CA 1
ATOM 942 C C . LYS A 1 116 ? -0.610 -9.443 -11.510 1.00 89.12 116 LYS A C 1
ATOM 944 O O . LYS A 1 116 ? -0.455 -10.163 -12.498 1.00 89.12 116 LYS A O 1
ATOM 949 N N . HIS A 1 117 ? 0.354 -8.671 -11.025 1.00 89.88 117 HIS A N 1
ATOM 950 C CA . HIS A 1 117 ? 1.701 -8.572 -11.573 1.00 89.88 117 HIS A CA 1
ATOM 951 C C . HIS A 1 117 ? 2.737 -8.782 -10.456 1.00 89.88 117 HIS A C 1
ATOM 953 O O . HIS A 1 117 ? 3.349 -7.809 -10.009 1.00 89.88 117 HIS A O 1
ATOM 959 N N . PRO A 1 118 ? 2.930 -10.033 -9.988 1.00 89.44 118 PRO A N 1
ATOM 960 C CA . PRO A 1 118 ? 3.826 -10.313 -8.870 1.00 89.44 118 PRO A CA 1
ATOM 961 C C . PRO A 1 118 ? 5.261 -9.905 -9.186 1.00 89.44 118 PRO A C 1
ATOM 963 O O . PRO A 1 118 ? 5.783 -10.253 -10.244 1.00 89.44 118 PRO A O 1
ATOM 966 N N . ILE A 1 119 ? 5.897 -9.201 -8.247 1.00 88.19 119 ILE A N 1
ATOM 967 C CA . ILE A 1 119 ? 7.309 -8.791 -8.331 1.00 88.19 119 ILE A CA 1
ATOM 968 C C . ILE A 1 119 ? 8.216 -10.026 -8.313 1.00 88.19 119 ILE A C 1
ATOM 970 O O . ILE A 1 119 ? 9.127 -10.158 -9.126 1.00 88.19 119 ILE A O 1
ATOM 974 N N . LYS A 1 120 ? 7.933 -10.966 -7.405 1.00 82.31 120 LYS A N 1
ATOM 975 C CA . LYS A 1 120 ? 8.687 -12.215 -7.303 1.00 82.31 120 LYS A CA 1
ATOM 976 C C . LYS A 1 120 ? 8.150 -13.243 -8.295 1.00 82.31 120 LYS A C 1
ATOM 978 O O . LYS A 1 120 ? 6.923 -13.391 -8.380 1.00 82.31 120 LYS A O 1
ATOM 983 N N . PRO A 1 121 ? 9.026 -14.010 -8.970 1.00 67.19 121 PRO A N 1
ATOM 984 C CA . PRO A 1 121 ? 8.608 -15.084 -9.855 1.00 67.19 121 PRO A CA 1
ATOM 985 C C . PRO A 1 121 ? 7.719 -16.067 -9.095 1.00 67.19 121 PRO A C 1
ATOM 987 O O . PRO A 1 121 ? 8.162 -16.822 -8.234 1.00 67.19 121 PRO A O 1
ATOM 990 N N . THR A 1 122 ? 6.430 -16.026 -9.394 1.00 66.25 122 THR A N 1
ATOM 991 C CA . THR A 1 122 ? 5.494 -17.091 -9.050 1.00 66.25 122 THR A CA 1
ATOM 992 C C . THR A 1 122 ? 5.307 -17.909 -10.320 1.00 66.25 122 THR A C 1
ATOM 994 O O . THR A 1 122 ? 5.386 -17.351 -11.418 1.00 66.25 122 THR A O 1
ATOM 997 N N . ASP A 1 123 ? 5.058 -19.218 -10.206 1.00 64.50 123 ASP A N 1
ATOM 998 C CA . ASP A 1 123 ? 4.583 -19.994 -11.355 1.00 64.50 123 ASP A CA 1
ATOM 999 C C . ASP A 1 123 ? 3.454 -19.196 -12.017 1.00 64.50 123 ASP A C 1
ATOM 1001 O O . ASP A 1 123 ? 2.441 -18.944 -11.370 1.00 64.50 123 ASP A O 1
ATOM 1005 N N . GLN A 1 124 ? 3.615 -18.777 -13.277 1.00 56.56 124 GLN A N 1
ATOM 1006 C CA . GLN A 1 124 ? 2.729 -17.804 -13.949 1.00 56.56 124 GLN A CA 1
ATOM 1007 C C . GLN A 1 124 ? 1.240 -18.217 -13.983 1.00 56.56 124 GLN A C 1
ATOM 1009 O O . GLN A 1 124 ? 0.379 -17.439 -14.380 1.00 56.56 124 GLN A O 1
ATOM 1014 N N . LYS A 1 125 ? 0.938 -19.456 -13.580 1.00 59.38 125 LYS A N 1
ATOM 1015 C CA . LYS A 1 125 ? -0.396 -20.058 -13.499 1.00 59.38 125 LYS A CA 1
ATOM 1016 C C . LYS A 1 125 ? -0.979 -20.103 -12.080 1.00 59.38 125 LYS A C 1
ATOM 1018 O O . LYS A 1 125 ? -2.126 -20.514 -11.926 1.00 59.38 125 LYS A O 1
ATOM 1023 N N . LYS A 1 126 ? -0.218 -19.747 -11.042 1.00 69.62 126 LYS A N 1
ATOM 1024 C CA . LYS A 1 126 ? -0.677 -19.775 -9.649 1.00 69.62 126 LYS A CA 1
ATOM 1025 C C . LYS A 1 126 ? -1.134 -18.386 -9.222 1.00 69.62 126 LYS A C 1
ATOM 1027 O O . LYS A 1 126 ? -0.424 -17.401 -9.392 1.00 69.62 126 LYS A O 1
ATOM 1032 N N . PHE A 1 127 ? -2.331 -18.340 -8.648 1.00 81.94 127 PHE A N 1
ATOM 1033 C CA . PHE A 1 127 ? -2.865 -17.165 -7.971 1.00 81.94 127 PHE A CA 1
ATOM 1034 C C . PHE A 1 127 ? -1.875 -16.662 -6.906 1.00 81.94 127 PHE A C 1
ATOM 1036 O O . PHE A 1 127 ? -1.378 -17.456 -6.104 1.00 81.94 127 PHE A O 1
ATOM 1043 N N . HIS A 1 128 ? -1.610 -15.354 -6.896 1.00 86.44 128 HIS A N 1
ATOM 1044 C CA . HIS A 1 128 ? -0.746 -14.696 -5.921 1.00 86.44 128 HIS A CA 1
ATOM 1045 C C . HIS A 1 128 ? -1.530 -13.619 -5.166 1.00 86.44 128 HIS A C 1
ATOM 1047 O O . HIS A 1 128 ? -2.227 -12.805 -5.768 1.00 86.44 128 HIS A O 1
ATOM 1053 N N . PHE A 1 129 ? -1.378 -13.593 -3.843 1.00 91.19 129 PHE A N 1
ATOM 1054 C CA . PHE A 1 129 ? -1.886 -12.520 -2.997 1.00 91.19 129 PHE A CA 1
ATOM 1055 C C . PHE A 1 129 ? -0.735 -11.983 -2.133 1.00 91.19 129 PHE A C 1
ATOM 1057 O O . PHE A 1 129 ? -0.134 -12.764 -1.383 1.00 91.19 129 PHE A O 1
ATOM 1064 N N . PRO A 1 130 ? -0.413 -10.678 -2.186 1.00 93.62 130 PRO A N 1
ATOM 1065 C CA . PRO A 1 130 ? 0.744 -10.125 -1.490 1.00 93.62 130 PRO A CA 1
ATOM 1066 C C . PRO A 1 130 ? 0.429 -9.887 -0.004 1.00 93.62 130 PRO A C 1
ATOM 1068 O O . PRO A 1 130 ? 0.258 -8.763 0.463 1.00 93.62 130 PRO A O 1
ATOM 1071 N N . VAL A 1 131 ? 0.363 -10.968 0.781 1.00 94.06 131 VAL A N 1
ATOM 1072 C CA . VAL A 1 131 ? 0.025 -10.924 2.222 1.00 94.06 131 VAL A CA 1
ATOM 1073 C C . VAL A 1 131 ? 0.954 -9.992 3.007 1.00 94.06 131 VAL A C 1
ATOM 1075 O O . VAL A 1 131 ? 0.496 -9.287 3.903 1.00 94.06 131 VAL A O 1
ATOM 1078 N N . HIS A 1 132 ? 2.235 -9.933 2.631 1.00 94.31 132 HIS A N 1
ATOM 1079 C CA . HIS A 1 132 ? 3.229 -9.055 3.256 1.00 94.31 132 HIS A CA 1
ATOM 1080 C C . HIS A 1 132 ? 2.888 -7.558 3.127 1.00 94.31 132 HIS A C 1
ATOM 1082 O O . HIS A 1 132 ? 3.297 -6.768 3.972 1.00 94.31 132 HIS A O 1
ATOM 1088 N N . ARG A 1 133 ? 2.099 -7.173 2.114 1.00 95.75 133 ARG A N 1
ATOM 1089 C CA . ARG A 1 133 ? 1.563 -5.8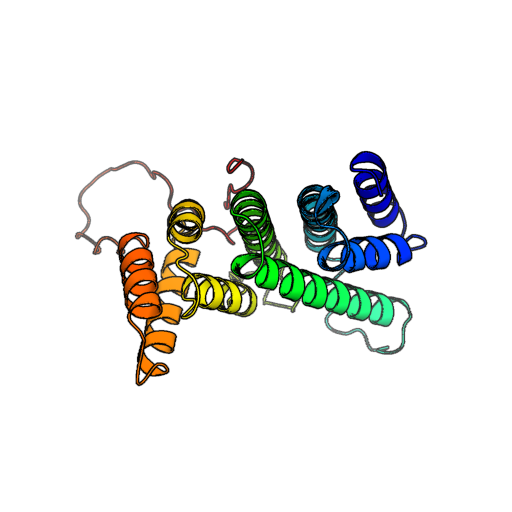16 1.933 1.00 95.75 133 ARG A CA 1
ATOM 1090 C C . ARG A 1 133 ? 0.295 -5.585 2.747 1.00 95.75 133 ARG A C 1
ATOM 1092 O O . ARG A 1 133 ? 0.104 -4.512 3.309 1.00 95.75 133 ARG A O 1
ATOM 1099 N N . LEU A 1 134 ? -0.571 -6.595 2.837 1.00 97.12 134 LEU A N 1
ATOM 1100 C CA . LEU A 1 134 ? -1.824 -6.502 3.589 1.00 97.12 134 LEU A CA 1
ATOM 1101 C C . LEU A 1 134 ? -1.595 -6.453 5.108 1.00 97.12 134 LEU A C 1
ATOM 1103 O O . LEU A 1 134 ? -2.297 -5.734 5.815 1.00 97.12 134 LEU A O 1
ATOM 1107 N N . GLN A 1 135 ? -0.624 -7.207 5.625 1.00 96.69 135 GLN A N 1
ATOM 1108 C CA . GLN A 1 135 ? -0.395 -7.329 7.066 1.00 96.69 135 GLN A CA 1
ATOM 1109 C C . GLN A 1 135 ? -0.139 -5.975 7.766 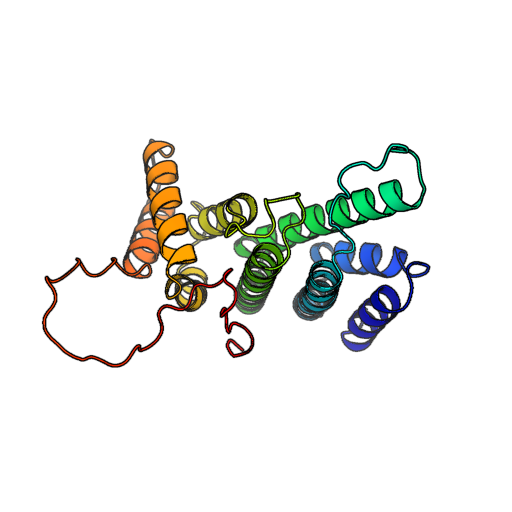1.00 96.69 135 GLN A C 1
ATOM 1111 O O . GLN A 1 135 ? -0.828 -5.702 8.753 1.00 96.69 135 GLN A O 1
ATOM 1116 N N . PRO A 1 136 ? 0.754 -5.089 7.278 1.00 97.12 136 PRO A N 1
ATOM 1117 C CA . PRO A 1 136 ? 0.929 -3.750 7.848 1.00 97.12 136 PRO A CA 1
ATOM 1118 C C . PRO A 1 136 ? -0.348 -2.899 7.839 1.00 97.12 136 PRO A C 1
ATOM 1120 O O . PRO A 1 136 ? -0.587 -2.148 8.783 1.00 97.12 136 PRO A O 1
ATOM 1123 N N . VAL A 1 137 ? -1.198 -3.045 6.816 1.00 97.88 137 VAL A N 1
ATOM 1124 C CA . VAL A 1 137 ? -2.489 -2.341 6.736 1.00 97.88 137 VAL A CA 1
ATOM 1125 C C . VAL A 1 137 ? -3.417 -2.805 7.852 1.00 97.88 137 VAL A C 1
ATOM 1127 O O . VAL A 1 137 ? -3.958 -1.975 8.576 1.00 97.88 137 VAL A O 1
ATOM 1130 N N . VAL A 1 138 ? -3.568 -4.120 8.039 1.00 97.38 138 VAL A N 1
ATOM 1131 C CA . VAL A 1 138 ? -4.411 -4.679 9.109 1.00 97.38 138 VAL A CA 1
ATOM 1132 C C . VAL A 1 138 ? -3.892 -4.262 10.486 1.00 97.38 138 VAL A C 1
ATOM 1134 O O . VAL A 1 138 ? -4.682 -3.858 11.334 1.00 97.38 138 VAL A O 1
ATOM 1137 N N . LEU A 1 139 ? -2.574 -4.268 10.703 1.00 96.75 139 LEU A N 1
ATOM 1138 C CA . LEU A 1 139 ? -1.981 -3.776 11.952 1.00 96.75 139 LEU A CA 1
ATOM 1139 C C . LEU A 1 139 ? -2.273 -2.286 12.191 1.00 96.75 139 LEU A C 1
ATOM 1141 O O . LEU A 1 139 ? -2.595 -1.905 13.314 1.00 96.75 139 LEU A O 1
ATOM 1145 N N . ALA A 1 140 ? -2.219 -1.450 11.149 1.00 96.88 140 ALA A N 1
ATOM 1146 C CA . ALA A 1 140 ? -2.574 -0.036 11.255 1.00 96.88 140 ALA A CA 1
ATOM 1147 C C . ALA A 1 140 ? -4.065 0.168 11.579 1.00 96.88 140 ALA A C 1
ATOM 1149 O O . ALA A 1 140 ? -4.401 1.020 12.403 1.00 96.88 140 ALA A O 1
ATOM 1150 N N . LEU A 1 141 ? -4.958 -0.637 10.987 1.00 97.19 141 LEU A N 1
ATOM 1151 C CA . LEU A 1 141 ? -6.388 -0.645 11.322 1.00 97.19 141 LEU A CA 1
ATOM 1152 C C . LEU A 1 141 ? -6.629 -1.083 12.769 1.00 97.19 141 LEU A C 1
ATOM 1154 O O . LEU A 1 141 ? -7.532 -0.569 13.413 1.00 97.19 141 LEU A O 1
ATOM 1158 N N . LEU A 1 142 ? -5.809 -1.977 13.311 1.00 96.38 142 LEU A N 1
ATOM 1159 C CA . LEU A 1 142 ? -5.898 -2.459 14.690 1.00 96.38 142 LEU A CA 1
ATOM 1160 C C . LEU A 1 142 ? -5.026 -1.650 15.660 1.00 96.38 142 LEU A C 1
ATOM 1162 O O . LEU A 1 142 ? -4.556 -2.180 16.665 1.00 96.38 142 LEU A O 1
ATOM 1166 N N . SER A 1 143 ? -4.800 -0.363 15.377 1.00 94.25 143 SER A N 1
ATOM 1167 C CA . SER A 1 143 ? -4.004 0.513 16.243 1.00 94.25 143 SER A CA 1
ATOM 1168 C C . SER A 1 143 ? -4.466 0.441 17.703 1.00 94.25 143 SER A C 1
ATOM 1170 O O . SER A 1 143 ? -5.659 0.465 18.005 1.00 94.25 143 SER A O 1
ATOM 1172 N N . SER A 1 144 ? -3.501 0.391 18.620 1.00 93.94 144 SER A N 1
ATOM 1173 C CA . SER A 1 144 ? -3.747 0.488 20.064 1.00 93.94 144 SER A CA 1
ATOM 1174 C C . SER A 1 144 ? -3.825 1.939 20.556 1.00 93.94 144 SER A C 1
ATOM 1176 O O . SER A 1 144 ? -4.185 2.173 21.707 1.00 93.94 144 SER A O 1
ATOM 1178 N N . GLU A 1 145 ? -3.485 2.912 19.711 1.00 93.94 145 GLU A N 1
ATOM 1179 C CA . GLU A 1 145 ? -3.357 4.328 20.082 1.00 93.94 145 GLU A CA 1
ATOM 1180 C C . GLU A 1 145 ? -4.517 5.174 19.550 1.00 93.94 145 GLU A C 1
ATOM 1182 O O . GLU A 1 145 ? -4.955 6.125 20.199 1.00 93.94 145 GLU A O 1
ATOM 1187 N N . HIS A 1 146 ? -5.053 4.815 18.382 1.00 93.75 146 HIS A N 1
ATOM 1188 C CA . HIS A 1 146 ? -6.061 5.606 17.686 1.00 93.75 146 HIS A CA 1
ATOM 1189 C C . HIS A 1 146 ? -7.318 4.790 17.396 1.00 93.75 146 HIS A C 1
ATOM 1191 O O . HIS A 1 146 ? -7.251 3.613 17.048 1.00 93.75 146 HIS A O 1
ATOM 1197 N N . ASN A 1 147 ? -8.484 5.430 17.502 1.00 93.81 147 ASN A N 1
ATOM 1198 C CA . ASN A 1 147 ? -9.712 4.876 16.941 1.00 93.81 147 ASN A CA 1
ATOM 1199 C C . ASN A 1 147 ? -9.635 4.961 15.406 1.00 93.81 147 ASN A C 1
ATOM 1201 O O . ASN A 1 147 ? -9.397 6.037 14.855 1.00 93.81 147 ASN A O 1
ATOM 1205 N N . THR A 1 148 ? -9.846 3.832 14.735 1.00 95.94 148 THR A N 1
ATOM 1206 C CA . THR A 1 148 ? -9.724 3.682 13.279 1.00 95.94 148 THR A CA 1
ATOM 1207 C C . THR A 1 148 ? -11.045 3.289 12.611 1.00 95.94 148 THR A C 1
ATOM 1209 O O . THR A 1 148 ? -11.036 2.882 11.448 1.00 95.94 148 THR A O 1
ATOM 1212 N N . SER A 1 149 ? -12.196 3.438 13.281 1.00 95.19 149 SER A N 1
ATOM 1213 C CA . SER A 1 149 ? -13.503 3.000 12.762 1.00 95.19 149 SER A CA 1
ATOM 1214 C C . SER A 1 149 ? -13.824 3.609 11.383 1.00 95.19 149 SER A C 1
ATOM 1216 O O . SER A 1 149 ? -14.428 2.949 10.540 1.00 95.19 149 SER A O 1
ATOM 1218 N N . HIS A 1 150 ? -13.373 4.837 11.084 1.00 95.75 150 HIS A N 1
ATOM 1219 C CA . HIS A 1 150 ? -13.541 5.461 9.759 1.00 95.75 150 HIS A CA 1
ATOM 1220 C C . HIS A 1 150 ? -12.686 4.814 8.660 1.00 95.75 150 HIS A C 1
ATOM 1222 O O . HIS A 1 150 ? -13.093 4.828 7.496 1.00 95.75 150 HIS A O 1
ATOM 1228 N N . LEU A 1 151 ? -11.510 4.280 9.006 1.00 97.12 151 LEU A N 1
ATOM 1229 C CA . LEU A 1 151 ? -10.672 3.506 8.090 1.00 97.12 151 LEU A CA 1
ATOM 1230 C C . LEU A 1 151 ? -11.233 2.103 7.906 1.00 97.12 151 LEU A C 1
ATOM 1232 O O . LEU A 1 151 ? -11.289 1.639 6.776 1.00 97.12 151 LEU A O 1
ATOM 1236 N N . ILE A 1 152 ? -11.702 1.464 8.980 1.00 97.38 152 ILE A N 1
ATOM 1237 C CA . ILE A 1 152 ? -12.352 0.148 8.925 1.00 97.38 152 ILE A CA 1
ATOM 1238 C C . ILE A 1 152 ? -13.594 0.208 8.026 1.00 97.38 152 ILE A C 1
ATOM 1240 O O . ILE A 1 152 ? -13.746 -0.620 7.131 1.00 97.38 152 ILE A O 1
ATOM 1244 N N . ALA A 1 153 ? -14.429 1.241 8.176 1.00 95.62 153 ALA A N 1
ATOM 1245 C CA . ALA A 1 153 ? -15.575 1.466 7.296 1.00 95.62 153 ALA A CA 1
ATOM 1246 C C . ALA A 1 153 ? -15.158 1.636 5.824 1.00 95.62 153 ALA A C 1
ATOM 1248 O O . ALA A 1 153 ? -15.801 1.089 4.935 1.00 95.62 153 ALA A O 1
ATOM 1249 N N . ARG A 1 154 ? -14.054 2.349 5.550 1.00 95.44 154 ARG A N 1
ATOM 1250 C CA . ARG A 1 154 ? -13.517 2.481 4.183 1.00 95.44 154 ARG A CA 1
ATOM 1251 C C . ARG A 1 154 ? -12.912 1.173 3.664 1.00 95.44 154 ARG A C 1
ATOM 1253 O O . ARG A 1 154 ? -12.968 0.918 2.462 1.00 95.44 154 ARG A O 1
ATOM 1260 N N . PHE A 1 155 ? -12.322 0.372 4.549 1.00 97.00 155 PHE A N 1
ATOM 1261 C CA . PHE A 1 155 ? -11.698 -0.911 4.239 1.00 97.00 155 PHE A CA 1
ATOM 1262 C C . PHE A 1 155 ? -12.729 -2.000 3.913 1.00 97.00 155 PHE A C 1
ATOM 1264 O O . PHE A 1 155 ? -12.413 -2.933 3.178 1.00 97.00 155 PHE A O 1
ATOM 1271 N N . GLN A 1 156 ? -13.969 -1.849 4.392 1.00 94.62 156 GLN A N 1
ATOM 1272 C CA . GLN A 1 156 ? -15.073 -2.778 4.140 1.00 94.62 156 GLN A CA 1
ATOM 1273 C C . GLN A 1 156 ? -15.336 -3.019 2.641 1.00 94.62 156 GLN A C 1
ATOM 1275 O O . GLN A 1 156 ? -15.708 -4.118 2.237 1.00 94.62 156 GLN A O 1
ATOM 1280 N N . GLU A 1 157 ? -15.092 -2.018 1.791 1.00 92.19 157 GLU A N 1
ATOM 1281 C CA . GLU A 1 157 ? -15.186 -2.175 0.332 1.00 92.19 157 GLU A CA 1
ATOM 1282 C C . GLU A 1 157 ? -14.235 -3.260 -0.202 1.00 92.19 157 GLU A C 1
ATOM 1284 O O . GLU A 1 157 ? -14.544 -3.931 -1.184 1.00 92.19 157 GLU A O 1
ATOM 1289 N N . PHE A 1 158 ? -13.085 -3.458 0.451 1.00 94.38 158 PHE A N 1
ATOM 1290 C CA . PHE A 1 158 ? -12.097 -4.463 0.067 1.00 94.38 158 PHE A CA 1
ATOM 1291 C C . PHE A 1 158 ? -12.346 -5.816 0.737 1.00 94.38 158 PHE A C 1
ATOM 1293 O O . PHE A 1 158 ? -12.075 -6.847 0.130 1.00 94.38 158 PHE A O 1
ATOM 1300 N N . THR A 1 159 ? -12.899 -5.855 1.952 1.00 93.62 159 THR A N 1
ATOM 1301 C CA . THR A 1 159 ? -13.258 -7.127 2.609 1.00 93.62 159 THR A CA 1
ATOM 1302 C C . THR A 1 159 ? -14.425 -7.836 1.917 1.00 93.62 159 THR A C 1
ATOM 1304 O O . THR A 1 159 ? -14.638 -9.020 2.158 1.00 93.62 159 THR A O 1
ATOM 1307 N N . ALA A 1 160 ? -15.139 -7.161 1.010 1.00 90.56 160 ALA A N 1
ATOM 1308 C CA . ALA A 1 160 ? -16.113 -7.786 0.118 1.00 90.56 160 ALA A CA 1
ATOM 1309 C C . ALA A 1 160 ? -15.485 -8.798 -0.866 1.00 90.56 160 ALA A C 1
ATOM 1311 O O . ALA A 1 160 ? -16.178 -9.698 -1.342 1.00 90.56 160 ALA A O 1
ATOM 1312 N N . TYR A 1 161 ? -14.183 -8.687 -1.161 1.00 91.75 161 TYR A N 1
ATOM 1313 C CA . TYR A 1 161 ? -13.471 -9.638 -2.016 1.00 91.75 161 TYR A CA 1
ATOM 1314 C C . TYR A 1 161 ? -13.023 -10.868 -1.212 1.00 91.75 161 TYR A C 1
ATOM 1316 O O . TYR A 1 161 ? -12.444 -10.753 -0.127 1.00 91.75 161 TYR A O 1
ATOM 1324 N N . LYS A 1 162 ? -13.268 -12.071 -1.752 1.00 91.12 162 LYS A N 1
ATOM 1325 C CA . LYS A 1 162 ? -13.048 -13.344 -1.034 1.00 91.12 162 LYS A CA 1
ATOM 1326 C C . LYS A 1 162 ? -11.604 -13.534 -0.571 1.00 91.12 162 LYS A C 1
ATOM 1328 O O . LYS A 1 162 ? -11.373 -13.911 0.572 1.00 91.12 162 LYS A O 1
ATOM 1333 N N . ASP A 1 163 ? -10.643 -13.257 -1.440 1.00 91.81 163 ASP A N 1
ATOM 1334 C CA . ASP A 1 163 ? -9.214 -13.354 -1.143 1.00 91.81 163 ASP A CA 1
ATOM 1335 C C . ASP A 1 163 ? -8.788 -12.393 -0.025 1.00 91.81 163 ASP A C 1
ATOM 1337 O O . ASP A 1 163 ? -8.105 -12.807 0.911 1.00 91.81 163 ASP A O 1
ATOM 1341 N N . VAL A 1 164 ? -9.268 -11.147 -0.054 1.00 94.69 164 VAL A N 1
ATOM 1342 C CA . VAL A 1 164 ? -9.019 -10.178 1.023 1.00 94.69 164 VAL A CA 1
ATOM 1343 C C . VAL A 1 164 ? -9.629 -10.666 2.335 1.00 94.69 164 VAL A C 1
ATOM 1345 O O . VAL A 1 164 ? -8.910 -10.760 3.325 1.00 94.69 164 VAL A O 1
ATOM 1348 N N . SER A 1 165 ? -10.918 -11.032 2.360 1.00 94.50 165 SER A N 1
ATOM 1349 C CA . SER A 1 165 ? -11.576 -11.523 3.586 1.00 94.50 165 SER A CA 1
ATOM 1350 C C . SER A 1 165 ? -10.871 -12.743 4.184 1.00 94.50 165 SER A C 1
ATOM 1352 O O . SER A 1 165 ? -10.662 -12.797 5.394 1.00 94.50 165 SER A O 1
ATOM 1354 N N . PHE A 1 166 ? -10.436 -13.688 3.345 1.00 93.56 166 PHE A N 1
ATOM 1355 C CA . PHE A 1 166 ? -9.719 -14.886 3.768 1.00 93.56 166 PHE A CA 1
ATOM 1356 C C . PHE A 1 166 ? -8.400 -14.531 4.461 1.00 93.56 166 PHE A C 1
ATOM 1358 O O . PHE A 1 166 ? -8.123 -15.005 5.566 1.00 93.56 166 PHE A O 1
ATOM 1365 N N . HIS A 1 167 ? -7.595 -13.665 3.840 1.00 95.31 167 HIS A N 1
ATOM 1366 C CA . HIS A 1 167 ? -6.323 -13.247 4.419 1.00 95.31 167 HIS A CA 1
ATOM 1367 C C . HIS A 1 167 ? -6.503 -12.364 5.657 1.00 95.31 167 HIS A C 1
ATOM 1369 O O . HIS A 1 167 ? -5.733 -12.513 6.603 1.00 95.31 167 HIS A O 1
ATOM 1375 N N . VAL A 1 168 ? -7.529 -11.509 5.705 1.00 96.75 168 VAL A N 1
ATOM 1376 C CA . VAL A 1 168 ? -7.853 -10.718 6.902 1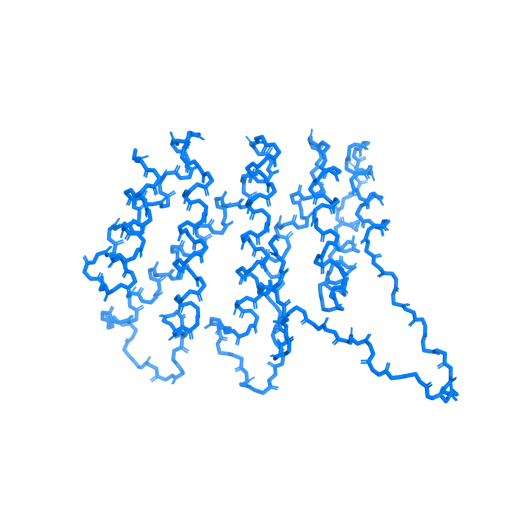.00 96.75 168 VAL A CA 1
ATOM 1377 C C . VAL A 1 168 ? -8.247 -11.629 8.065 1.00 96.75 168 VAL A C 1
ATOM 1379 O O . VAL A 1 168 ? -7.698 -11.461 9.148 1.00 96.75 168 VAL A O 1
ATOM 1382 N N . TRP A 1 169 ? -9.109 -12.632 7.859 1.00 95.31 169 TRP A N 1
ATOM 1383 C CA . TRP A 1 169 ? -9.456 -13.603 8.908 1.00 95.31 169 TRP A CA 1
ATOM 1384 C C . TRP A 1 169 ? -8.230 -14.336 9.455 1.00 95.31 169 TRP A C 1
ATOM 1386 O O . TRP A 1 169 ? -8.081 -14.471 10.671 1.00 95.31 169 TRP A O 1
ATOM 1396 N N . LYS A 1 170 ? -7.324 -14.766 8.570 1.00 94.69 170 LYS A N 1
ATOM 1397 C CA . LYS A 1 170 ? -6.070 -15.410 8.976 1.00 94.69 170 LYS A CA 1
ATOM 1398 C C . LYS A 1 170 ? -5.196 -14.469 9.814 1.00 94.69 170 LYS A C 1
ATOM 1400 O O . LYS A 1 170 ? -4.742 -14.853 10.885 1.00 94.69 170 LYS A O 1
ATOM 1405 N N . LEU A 1 171 ? -5.017 -13.226 9.362 1.00 96.38 171 LEU A N 1
ATOM 1406 C CA . LEU A 1 171 ? -4.240 -12.217 10.084 1.00 96.38 171 LEU A CA 1
ATOM 1407 C C . LEU A 1 171 ? -4.863 -11.870 11.442 1.00 96.38 171 LEU A C 1
ATOM 1409 O O . LEU A 1 171 ? -4.135 -11.724 12.417 1.00 96.38 171 LEU A O 1
ATOM 1413 N N . LEU A 1 172 ? -6.192 -11.771 11.533 1.00 95.19 172 LEU A N 1
ATOM 1414 C CA . LEU A 1 172 ? -6.892 -11.521 12.796 1.00 95.19 172 LEU A CA 1
ATOM 1415 C C . LEU A 1 172 ? -6.601 -12.613 13.830 1.00 95.19 172 LEU A C 1
ATOM 1417 O O . LEU A 1 172 ? -6.367 -12.290 14.994 1.00 95.19 172 LEU A O 1
ATOM 1421 N N . LEU A 1 173 ? -6.570 -13.882 13.410 1.00 93.31 173 LEU A N 1
ATOM 1422 C CA . LEU A 1 173 ? -6.225 -15.001 14.287 1.00 93.31 173 LEU A CA 1
ATOM 1423 C C . LEU A 1 173 ? -4.784 -14.883 14.811 1.00 93.31 173 LEU A C 1
ATOM 1425 O O . LEU A 1 173 ? -4.567 -14.951 16.021 1.00 93.31 173 LEU A O 1
ATOM 1429 N N . ASP A 1 174 ? -3.821 -14.646 13.918 1.00 93.50 174 ASP A N 1
ATOM 1430 C CA . ASP A 1 174 ? -2.400 -14.513 14.272 1.00 93.50 174 ASP A CA 1
ATOM 1431 C C . ASP A 1 174 ? -2.158 -13.305 15.208 1.00 93.50 174 ASP A C 1
ATOM 1433 O O . ASP A 1 174 ? -1.407 -13.367 16.190 1.00 93.50 174 ASP A O 1
ATOM 1437 N N . ILE A 1 175 ? -2.842 -12.187 14.947 1.00 93.31 175 ILE A N 1
ATOM 1438 C CA . ILE A 1 175 ? -2.745 -10.961 15.749 1.00 93.31 175 ILE A CA 1
ATOM 1439 C C . ILE A 1 175 ? -3.386 -11.155 17.132 1.00 93.31 175 ILE A C 1
ATOM 1441 O O . ILE A 1 175 ? -2.802 -10.743 18.137 1.00 93.31 175 ILE A O 1
ATOM 1445 N N . ALA A 1 176 ? -4.544 -11.817 17.212 1.00 90.50 176 ALA A N 1
ATOM 1446 C CA . ALA A 1 176 ? -5.208 -12.105 18.483 1.00 90.50 176 ALA A CA 1
ATOM 1447 C C . ALA A 1 176 ? -4.353 -13.003 19.391 1.00 90.50 176 ALA A C 1
ATOM 1449 O O . ALA A 1 176 ? -4.287 -12.774 20.597 1.00 90.50 176 ALA A O 1
ATOM 1450 N N . GLN A 1 177 ? -3.655 -13.990 18.821 1.00 89.25 177 GLN A N 1
ATOM 1451 C CA . GLN A 1 177 ? -2.767 -14.881 19.577 1.00 89.25 177 GLN A CA 1
ATOM 1452 C C . GLN A 1 177 ? -1.502 -14.175 20.090 1.00 89.25 177 GLN A C 1
ATOM 1454 O O . GLN A 1 177 ? -0.987 -14.516 21.157 1.00 89.25 177 GLN A O 1
ATOM 1459 N N . SER A 1 178 ? -0.995 -13.186 19.350 1.00 88.31 178 SER A N 1
ATOM 1460 C CA . SER A 1 178 ? 0.218 -12.446 19.724 1.00 88.31 178 SER A CA 1
ATOM 1461 C C . SER A 1 178 ? -0.034 -11.329 20.748 1.00 88.31 178 SER A C 1
ATOM 1463 O O . SER A 1 178 ? 0.852 -11.018 21.549 1.00 88.31 178 SER A O 1
ATOM 1465 N N . HIS A 1 179 ? -1.242 -10.759 20.800 1.00 86.44 179 HIS A N 1
ATOM 1466 C CA . HIS A 1 179 ? -1.596 -9.677 21.727 1.00 86.44 179 HIS A CA 1
ATOM 1467 C C . HIS A 1 179 ? -2.092 -10.196 23.086 1.00 86.44 179 HIS A C 1
ATOM 1469 O O . HIS A 1 179 ? -3.286 -10.277 23.353 1.00 86.44 179 HIS A O 1
ATOM 1475 N N . LYS A 1 180 ? -1.160 -10.488 24.006 1.00 79.75 180 LYS A N 1
ATOM 1476 C CA . LYS A 1 180 ? -1.480 -11.050 25.339 1.00 79.75 180 LYS A CA 1
ATOM 1477 C C . LYS A 1 180 ? -2.258 -10.114 26.280 1.00 79.75 180 LYS A C 1
ATOM 1479 O O . LYS A 1 180 ? -2.885 -10.594 27.220 1.00 79.75 180 LYS A O 1
ATOM 1484 N N . ARG A 1 181 ? -2.169 -8.791 26.095 1.00 86.31 181 ARG A N 1
ATOM 1485 C CA . ARG A 1 181 ? -2.835 -7.774 26.937 1.00 86.31 181 ARG A CA 1
ATOM 1486 C C . ARG A 1 181 ? -3.329 -6.600 26.082 1.00 86.31 181 ARG A C 1
ATOM 1488 O O . ARG A 1 181 ? -2.691 -5.547 26.078 1.00 86.31 181 ARG A O 1
ATOM 1495 N N . PRO A 1 182 ? -4.416 -6.780 25.316 1.00 91.12 182 PRO A N 1
ATOM 1496 C CA . PRO A 1 182 ? -4.940 -5.725 24.462 1.00 91.12 182 PRO A CA 1
ATOM 1497 C C . PRO A 1 182 ? -5.605 -4.624 25.297 1.00 91.12 182 PRO A C 1
ATOM 1499 O O . PRO A 1 182 ? -6.242 -4.898 26.315 1.00 91.12 182 PRO A O 1
ATOM 1502 N N . ASN A 1 183 ? -5.469 -3.370 24.865 1.00 93.75 183 ASN A N 1
ATOM 1503 C CA . ASN A 1 183 ? -6.164 -2.246 25.491 1.00 93.75 183 ASN A CA 1
ATOM 1504 C C . ASN A 1 183 ? -7.571 -2.049 24.888 1.00 93.75 183 ASN A C 1
ATOM 1506 O O . ASN A 1 183 ? -7.917 -2.645 23.867 1.00 93.75 183 ASN A O 1
ATOM 1510 N N . CYS A 1 184 ? -8.393 -1.190 25.496 1.00 95.69 184 CYS A N 1
ATOM 1511 C CA . CYS A 1 184 ? -9.773 -0.976 25.043 1.00 95.69 184 CYS A CA 1
ATOM 1512 C C . CYS A 1 184 ? -9.875 -0.423 23.609 1.00 95.69 184 CYS A C 1
ATOM 1514 O O . CYS A 1 184 ? -10.861 -0.691 22.925 1.00 95.69 184 CYS A O 1
ATOM 1516 N N . ILE A 1 185 ? -8.878 0.346 23.148 1.00 95.69 185 ILE A N 1
ATOM 1517 C CA . ILE A 1 185 ? -8.857 0.902 21.786 1.00 95.69 185 ILE A CA 1
ATOM 1518 C C . ILE A 1 185 ? -8.648 -0.224 20.775 1.00 95.69 185 ILE A C 1
ATOM 1520 O O . ILE A 1 185 ? -9.447 -0.355 19.850 1.00 95.69 185 ILE A O 1
ATOM 1524 N N . PHE A 1 186 ? -7.640 -1.066 21.005 1.00 96.31 186 PHE A N 1
ATOM 1525 C CA . PHE A 1 186 ? -7.370 -2.250 20.200 1.00 96.31 186 PHE A CA 1
ATOM 1526 C C . PHE A 1 186 ? -8.589 -3.173 20.148 1.00 96.31 186 PHE A C 1
ATOM 1528 O O . PHE A 1 186 ? -9.008 -3.555 19.063 1.00 96.31 186 PHE A O 1
ATOM 1535 N N . ILE A 1 187 ? -9.188 -3.497 21.304 1.00 96.06 187 ILE A N 1
ATOM 1536 C CA . ILE A 1 187 ? -10.350 -4.401 21.375 1.00 96.06 187 ILE A CA 1
ATOM 1537 C C . ILE A 1 187 ? -11.502 -3.857 20.527 1.00 96.06 187 ILE A C 1
ATOM 1539 O O . ILE A 1 187 ? -12.091 -4.603 19.751 1.00 96.06 187 ILE A O 1
ATOM 1543 N N . ARG A 1 188 ? -11.799 -2.557 20.628 1.00 96.69 188 ARG A N 1
ATOM 1544 C CA . ARG A 1 188 ? -12.840 -1.922 19.812 1.00 96.69 188 ARG A CA 1
ATOM 1545 C C . ARG A 1 188 ? -12.518 -2.002 18.321 1.00 96.69 188 ARG A C 1
ATOM 1547 O O . ARG A 1 188 ? -13.355 -2.469 17.565 1.00 96.69 188 ARG A O 1
ATOM 1554 N N . ASN A 1 189 ? -11.314 -1.603 17.909 1.00 97.00 189 ASN A N 1
ATOM 1555 C CA . ASN A 1 189 ? -10.911 -1.658 16.501 1.00 97.00 189 ASN A CA 1
ATOM 1556 C C . ASN A 1 189 ? -10.946 -3.103 15.957 1.00 97.00 189 ASN A C 1
ATOM 1558 O O . ASN A 1 189 ? -11.327 -3.327 14.812 1.00 97.00 189 ASN A O 1
ATOM 1562 N N . PHE A 1 190 ? -10.584 -4.090 16.783 1.00 96.94 190 PHE A N 1
ATOM 1563 C CA . PHE A 1 190 ? -10.631 -5.511 16.439 1.00 96.94 190 PHE A CA 1
ATOM 1564 C C . PHE A 1 190 ? -12.059 -6.007 16.218 1.00 96.94 190 PHE A C 1
ATOM 1566 O O . PHE A 1 190 ? -12.334 -6.638 15.199 1.00 96.94 190 PHE A O 1
ATOM 1573 N N . LEU A 1 191 ? -12.973 -5.688 17.138 1.00 96.12 191 LEU A N 1
ATOM 1574 C CA . LEU A 1 191 ? -14.386 -6.046 17.014 1.00 96.12 191 LEU A CA 1
ATOM 1575 C C . LEU A 1 191 ? -15.054 -5.327 15.836 1.00 96.12 191 LEU A C 1
ATOM 1577 O O . LEU A 1 191 ? -15.779 -5.966 15.078 1.00 96.12 191 LEU A O 1
ATOM 1581 N N . ASP A 1 192 ? -14.755 -4.040 15.635 1.00 96.38 192 ASP A N 1
ATOM 1582 C CA . ASP A 1 192 ? -15.226 -3.266 14.482 1.00 96.38 192 ASP A CA 1
ATOM 1583 C C . ASP A 1 192 ? -14.758 -3.909 13.168 1.00 96.38 192 ASP A C 1
ATOM 1585 O O . ASP A 1 192 ? -15.540 -4.052 12.230 1.00 96.38 192 ASP A O 1
ATOM 1589 N N . LEU A 1 193 ? -13.487 -4.325 13.084 1.00 96.62 193 LEU A N 1
ATOM 1590 C CA . LEU A 1 193 ? -12.966 -4.983 11.889 1.00 96.62 193 LEU A CA 1
ATOM 1591 C C . LEU A 1 193 ? -13.620 -6.352 11.677 1.00 96.62 193 LEU A C 1
ATOM 1593 O O . LEU A 1 193 ? -14.043 -6.633 10.561 1.00 96.62 193 LEU A O 1
ATOM 1597 N N . MET A 1 194 ? -13.765 -7.174 12.721 1.00 95.00 194 MET A N 1
ATOM 1598 C CA . MET A 1 194 ? -14.478 -8.455 12.629 1.00 95.00 194 MET A CA 1
ATOM 1599 C C . MET A 1 194 ? -15.916 -8.292 12.122 1.00 95.00 194 MET A C 1
ATOM 1601 O O . MET A 1 194 ? -16.337 -9.062 11.264 1.00 95.00 194 MET A O 1
ATOM 1605 N N . ASP A 1 195 ? -16.650 -7.285 12.607 1.00 93.88 195 ASP A N 1
ATOM 1606 C CA . ASP A 1 195 ? -18.014 -6.972 12.153 1.00 93.88 195 ASP A CA 1
ATOM 1607 C C . ASP A 1 195 ? -18.061 -6.607 10.658 1.00 93.88 195 ASP A C 1
ATOM 1609 O O . ASP A 1 195 ? -19.036 -6.897 9.962 1.00 93.88 195 ASP A O 1
ATOM 1613 N N . LYS A 1 196 ? -16.993 -5.993 10.130 1.00 92.44 196 LYS A N 1
ATOM 1614 C CA . LYS A 1 196 ? -16.901 -5.581 8.718 1.00 92.44 196 LYS A CA 1
ATOM 1615 C C . LYS A 1 196 ? -16.277 -6.617 7.787 1.00 92.44 196 LYS A C 1
ATOM 1617 O O . LYS A 1 196 ? -16.221 -6.370 6.579 1.00 92.44 196 LYS A O 1
ATOM 1622 N N . VAL A 1 197 ? -15.822 -7.766 8.284 1.00 90.44 197 VAL A N 1
ATOM 1623 C CA . VAL A 1 197 ? -15.323 -8.851 7.429 1.00 90.44 197 VAL A CA 1
ATOM 1624 C C . VAL A 1 197 ? -16.446 -9.873 7.227 1.00 90.44 197 VAL A C 1
ATOM 1626 O O . VAL A 1 197 ? -16.891 -10.490 8.193 1.00 90.44 197 VAL A O 1
ATOM 1629 N N . PRO A 1 198 ? -16.912 -10.101 5.984 1.00 85.31 198 PRO A N 1
ATOM 1630 C CA . PRO A 1 198 ? -17.950 -11.087 5.722 1.00 85.31 198 PRO A CA 1
ATOM 1631 C C . PRO A 1 198 ? -17.541 -12.483 6.207 1.00 85.31 198 PRO A C 1
ATOM 1633 O O . PRO A 1 198 ? -16.425 -12.949 5.957 1.00 85.31 198 PRO A O 1
ATOM 1636 N N . LEU A 1 199 ? -18.469 -13.181 6.862 1.00 76.44 199 LEU A N 1
ATOM 1637 C CA . LEU A 1 199 ? -18.348 -14.618 7.085 1.00 76.44 199 LEU A CA 1
ATOM 1638 C C . LEU A 1 199 ? -18.641 -15.331 5.763 1.00 76.44 199 LEU A C 1
ATOM 1640 O O . LEU A 1 199 ? -19.628 -15.021 5.086 1.00 76.44 199 LEU A O 1
ATOM 1644 N N . SER A 1 200 ? -17.797 -16.289 5.381 1.00 62.53 200 SER A N 1
ATOM 1645 C CA . SER A 1 200 ? -18.107 -17.154 4.248 1.00 62.53 200 SER A CA 1
ATOM 1646 C C . SER A 1 200 ? -19.428 -17.868 4.533 1.00 62.53 200 SER A C 1
ATOM 1648 O O . SER A 1 200 ? -19.586 -18.543 5.551 1.00 62.53 200 SER A O 1
ATOM 1650 N N . LYS A 1 201 ? -20.415 -17.707 3.645 1.00 55.62 201 LYS A N 1
ATOM 1651 C CA . LYS A 1 201 ? -21.630 -18.522 3.712 1.00 55.62 201 LYS A CA 1
A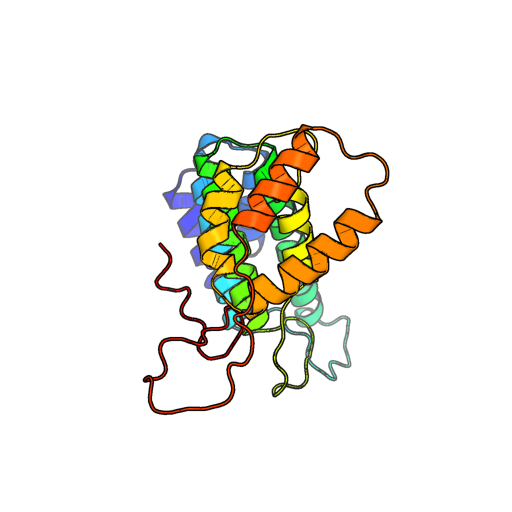TOM 1652 C C . LYS A 1 201 ? -21.197 -19.988 3.605 1.00 55.62 201 LYS A C 1
ATOM 1654 O O . LYS A 1 201 ? -20.453 -20.335 2.688 1.00 55.62 201 LYS A O 1
ATOM 1659 N N . SER A 1 202 ? -21.630 -20.810 4.562 1.00 39.62 202 SER A N 1
ATOM 1660 C CA . SER A 1 202 ? -21.475 -22.270 4.528 1.00 39.62 202 SER A CA 1
ATOM 1661 C C . SER A 1 202 ? -21.851 -22.813 3.140 1.00 39.62 202 SER A C 1
ATOM 1663 O O . SER A 1 202 ? -22.778 -22.265 2.530 1.00 39.62 202 SER A O 1
ATOM 1665 N N . PRO A 1 203 ? -21.188 -23.867 2.627 1.00 44.00 203 PRO A N 1
ATOM 1666 C CA . PRO A 1 203 ? -21.683 -24.582 1.462 1.00 44.00 203 PRO A CA 1
ATOM 1667 C C . PRO A 1 203 ? -23.036 -25.208 1.822 1.00 44.00 203 PRO A C 1
ATOM 1669 O O . PRO A 1 203 ? -23.115 -26.294 2.390 1.00 44.00 203 PRO A O 1
ATOM 1672 N N . VAL A 1 204 ? -24.119 -24.496 1.518 1.00 41.31 204 VAL A N 1
ATOM 1673 C CA . VAL A 1 204 ? -25.455 -25.088 1.467 1.00 41.31 204 VAL A CA 1
ATOM 1674 C C . VAL A 1 204 ? -25.400 -26.161 0.371 1.00 41.31 204 VAL A C 1
ATOM 1676 O O . VAL A 1 204 ? -24.915 -25.861 -0.725 1.00 41.31 204 VAL A O 1
ATOM 1679 N N . PRO A 1 205 ? -25.817 -27.413 0.643 1.00 40.62 205 PRO A N 1
ATOM 1680 C CA . PRO A 1 205 ? -25.797 -28.466 -0.360 1.00 40.62 205 PRO A CA 1
ATOM 1681 C C . PRO A 1 205 ? -26.652 -28.048 -1.559 1.00 40.62 205 PRO A C 1
ATOM 1683 O O . PRO A 1 205 ? -27.747 -27.507 -1.405 1.00 40.62 205 PRO A O 1
ATOM 1686 N N . ALA A 1 206 ? -26.084 -28.257 -2.745 1.00 48.78 206 ALA A N 1
ATOM 1687 C CA . ALA A 1 206 ? -26.584 -27.787 -4.024 1.00 48.78 206 ALA A CA 1
ATOM 1688 C C . ALA A 1 206 ? -28.085 -28.055 -4.210 1.00 48.78 206 ALA A C 1
ATOM 1690 O O . ALA A 1 206 ? -28.519 -29.199 -4.308 1.00 48.78 206 ALA A O 1
ATOM 1691 N N . SER A 1 207 ? -28.857 -26.980 -4.335 1.00 39.75 207 SER A N 1
ATOM 1692 C CA . SER A 1 207 ? -30.098 -26.986 -5.101 1.00 39.75 207 SER A CA 1
ATOM 1693 C C . SER A 1 207 ? -30.206 -25.669 -5.868 1.00 39.75 207 SER A C 1
ATOM 1695 O O . SER A 1 207 ? -30.322 -24.592 -5.297 1.00 39.75 207 SER A O 1
ATOM 1697 N N . GLU A 1 208 ? -30.051 -25.827 -7.181 1.00 37.25 208 GLU A N 1
ATOM 1698 C CA . GLU A 1 208 ? -30.713 -25.097 -8.262 1.00 37.25 208 GLU A CA 1
ATOM 1699 C C . GLU A 1 208 ? -30.524 -23.571 -8.382 1.00 37.25 208 GLU A C 1
ATOM 1701 O O . GLU A 1 208 ? -31.046 -22.761 -7.626 1.00 37.25 208 GLU A O 1
ATOM 1706 N N . ASN A 1 209 ? -29.835 -23.213 -9.475 1.00 44.59 209 ASN A N 1
ATOM 1707 C CA . ASN A 1 209 ? -30.014 -22.008 -10.288 1.00 44.59 209 ASN A CA 1
ATOM 1708 C C . ASN A 1 209 ? -30.134 -20.673 -9.542 1.00 44.59 209 ASN A C 1
ATOM 1710 O O . ASN A 1 209 ? -31.200 -20.065 -9.469 1.00 44.59 209 ASN A O 1
ATOM 1714 N N . VAL A 1 210 ? -28.982 -20.130 -9.151 1.00 37.41 210 VAL A N 1
ATOM 1715 C CA . VAL A 1 210 ? -28.814 -18.685 -8.987 1.00 37.41 210 VAL A CA 1
ATOM 1716 C C . VAL A 1 210 ? -27.649 -18.271 -9.870 1.00 37.41 210 VAL A C 1
ATOM 1718 O O . VAL A 1 210 ? -26.537 -18.771 -9.708 1.00 37.41 210 VAL A O 1
ATOM 1721 N N . GLY A 1 211 ? -27.932 -17.408 -10.848 1.00 33.47 211 GLY A N 1
ATOM 1722 C CA . GLY A 1 211 ? -26.925 -16.831 -11.729 1.00 33.47 211 GLY A CA 1
ATOM 1723 C C . GLY A 1 211 ? -25.747 -16.288 -10.925 1.00 33.47 211 GLY A C 1
ATOM 1724 O O . GLY A 1 211 ? -25.937 -15.664 -9.881 1.00 33.47 211 GLY A O 1
ATOM 1725 N N . ASP A 1 212 ? -24.550 -16.584 -11.422 1.00 37.66 212 ASP A N 1
ATOM 1726 C CA . ASP A 1 212 ? -23.247 -16.180 -10.906 1.00 37.66 212 ASP A CA 1
ATOM 1727 C C . ASP A 1 212 ? -23.177 -14.662 -10.676 1.00 37.66 212 ASP A C 1
ATOM 1729 O O . ASP A 1 212 ? -22.778 -13.873 -11.530 1.00 37.66 212 ASP A O 1
ATOM 1733 N N . ALA A 1 213 ? -23.627 -14.235 -9.500 1.00 36.62 213 ALA A N 1
ATOM 1734 C CA . ALA A 1 213 ? -23.472 -12.882 -9.008 1.00 36.62 213 ALA A CA 1
ATOM 1735 C C . ALA A 1 213 ? -22.190 -12.820 -8.166 1.00 36.62 213 ALA A C 1
ATOM 1737 O O . ALA A 1 213 ? -22.225 -12.771 -6.938 1.00 36.62 213 ALA A O 1
ATOM 1738 N N . GLY A 1 214 ? -21.049 -12.819 -8.859 1.00 43.09 214 GLY A N 1
ATOM 1739 C CA . GLY A 1 214 ? -19.860 -12.082 -8.435 1.00 43.09 214 GLY A CA 1
ATOM 1740 C C . GLY A 1 214 ? -18.984 -12.745 -7.378 1.00 43.09 214 GLY A C 1
ATOM 1741 O O . GLY A 1 214 ? -18.753 -12.187 -6.308 1.00 43.09 214 GLY A O 1
ATOM 1742 N N . SER A 1 215 ? -18.378 -13.887 -7.701 1.00 51.78 215 SER A N 1
ATOM 1743 C CA . SER A 1 215 ? -17.203 -14.391 -6.977 1.00 51.78 215 SER A CA 1
ATOM 1744 C C . SER A 1 215 ? -15.930 -13.588 -7.322 1.00 51.78 215 SER A C 1
ATOM 1746 O O . SER A 1 215 ? -14.923 -14.162 -7.732 1.00 51.78 215 SER A O 1
ATOM 1748 N N . SER A 1 216 ? -15.943 -12.260 -7.176 1.00 78.19 216 SER A N 1
ATOM 1749 C CA . SER A 1 216 ? -14.777 -11.440 -7.514 1.00 78.19 216 SER A CA 1
ATOM 1750 C C . SER A 1 216 ? -13.703 -11.548 -6.429 1.00 78.19 216 SER A C 1
ATOM 1752 O O . SER A 1 216 ? -13.913 -11.163 -5.279 1.00 78.19 216 SER A O 1
ATOM 1754 N N . THR A 1 217 ? -12.535 -12.065 -6.791 1.00 86.00 217 THR A N 1
ATOM 1755 C CA . THR A 1 217 ? -11.279 -11.875 -6.049 1.00 86.00 217 THR A CA 1
ATOM 1756 C C . THR A 1 217 ? -10.716 -10.498 -6.363 1.00 86.00 217 THR A C 1
ATOM 1758 O O . THR A 1 217 ? -10.811 -10.072 -7.516 1.00 86.00 217 THR A O 1
ATOM 1761 N N . LEU A 1 218 ? -10.096 -9.831 -5.390 1.00 87.69 218 LEU A N 1
ATOM 1762 C CA . LEU A 1 218 ? -9.380 -8.590 -5.637 1.00 87.69 218 LEU A CA 1
ATOM 1763 C C . LEU A 1 218 ? -8.223 -8.904 -6.588 1.00 87.69 218 LEU A C 1
ATOM 1765 O O . LEU A 1 218 ? -8.277 -8.509 -7.741 1.00 87.69 218 LEU A O 1
ATOM 1769 N N . CYS A 1 219 ? -7.253 -9.712 -6.164 1.00 87.19 219 CYS A N 1
ATOM 1770 C CA . CYS A 1 219 ? -5.991 -9.965 -6.870 1.00 87.19 219 CYS A CA 1
ATOM 1771 C C . CYS A 1 219 ? -6.088 -10.936 -8.064 1.00 87.19 219 CYS A C 1
ATOM 1773 O O . CYS A 1 219 ? -5.084 -11.196 -8.721 1.00 87.19 219 CYS A O 1
ATOM 1775 N N . GLY A 1 220 ? -7.264 -11.496 -8.360 1.00 76.31 220 GLY A N 1
ATOM 1776 C CA . GLY A 1 220 ? -7.434 -12.429 -9.480 1.00 76.31 220 GLY A CA 1
ATOM 1777 C C . GLY A 1 220 ? -7.626 -11.752 -10.840 1.00 76.31 220 GLY A C 1
ATOM 1778 O O . GLY A 1 220 ? -7.745 -10.530 -10.956 1.00 76.31 220 GLY A O 1
ATOM 1779 N N . VAL A 1 221 ? -7.692 -12.576 -11.891 1.00 59.94 221 VAL A N 1
ATOM 1780 C CA . VAL A 1 221 ? -7.767 -12.145 -13.303 1.00 59.94 221 VAL A CA 1
ATOM 1781 C C . VAL A 1 221 ? -8.992 -11.254 -13.579 1.00 59.94 221 VAL A C 1
ATOM 1783 O O . VAL A 1 221 ? -8.917 -10.337 -14.392 1.00 59.94 221 VAL A O 1
ATOM 1786 N N . GLU A 1 222 ? -10.086 -11.447 -12.837 1.00 54.53 222 GLU A N 1
ATOM 1787 C CA . GLU A 1 222 ? -11.344 -10.692 -12.967 1.00 54.53 222 GLU A CA 1
ATOM 1788 C C . GLU A 1 222 ? -11.495 -9.512 -11.985 1.00 54.53 222 GLU A C 1
ATOM 1790 O O . GLU A 1 222 ? -12.561 -8.897 -11.914 1.00 54.53 222 GLU A O 1
ATOM 1795 N N . GLY A 1 223 ? -10.457 -9.173 -11.211 1.00 51.72 223 GLY A N 1
ATOM 1796 C CA . GLY A 1 223 ? -10.527 -8.119 -10.195 1.00 51.72 223 GLY A CA 1
ATOM 1797 C C . GLY A 1 223 ? -10.875 -6.747 -10.781 1.00 51.72 223 GLY A C 1
ATOM 1798 O O . GLY A 1 223 ? -10.007 -6.059 -11.326 1.00 51.72 223 GLY A O 1
ATOM 1799 N N . ARG A 1 224 ? -12.138 -6.322 -10.667 1.00 51.16 224 ARG A N 1
ATOM 1800 C CA . ARG A 1 224 ? -12.634 -5.008 -11.110 1.00 51.16 224 ARG A CA 1
ATOM 1801 C C . ARG A 1 224 ? -12.547 -3.982 -9.977 1.00 51.16 224 ARG A C 1
ATOM 1803 O O . ARG A 1 224 ? -13.552 -3.564 -9.425 1.00 51.16 224 ARG A O 1
ATOM 1810 N N . TRP A 1 225 ? -11.339 -3.540 -9.638 1.00 55.50 225 TRP A N 1
ATOM 1811 C CA . TRP A 1 225 ? -11.147 -2.417 -8.702 1.00 55.50 225 TRP A CA 1
ATOM 1812 C C . TRP A 1 225 ? -11.180 -1.041 -9.384 1.00 55.50 225 TRP A C 1
ATOM 1814 O O . TRP A 1 225 ? -11.236 -0.021 -8.707 1.00 55.50 225 TRP A O 1
ATOM 1824 N N . GLN A 1 226 ? -11.165 -0.989 -10.723 1.00 47.91 226 GLN A N 1
ATOM 1825 C CA . GLN A 1 226 ? -11.244 0.259 -11.503 1.00 47.91 226 GLN A CA 1
ATOM 1826 C C . GLN A 1 226 ? -12.571 1.015 -11.295 1.00 47.91 226 GLN A C 1
ATOM 1828 O O . GLN A 1 226 ? -12.663 2.187 -11.642 1.00 47.91 226 GLN A O 1
ATOM 1833 N N . THR A 1 227 ? -13.579 0.361 -10.713 1.00 45.19 227 THR A N 1
ATOM 1834 C CA . THR A 1 227 ? -14.890 0.931 -10.371 1.00 45.19 227 THR A CA 1
ATOM 1835 C C . THR A 1 227 ? -14.995 1.438 -8.927 1.00 45.19 227 THR A C 1
ATOM 1837 O O . THR A 1 227 ? -16.040 1.962 -8.563 1.00 45.19 227 THR A O 1
ATOM 1840 N N . LEU A 1 228 ? -13.951 1.294 -8.100 1.00 46.12 228 LEU A N 1
ATOM 1841 C CA . LEU A 1 228 ? -13.926 1.794 -6.719 1.00 46.12 228 LEU A CA 1
ATOM 1842 C C . LEU A 1 228 ? -13.250 3.174 -6.670 1.00 46.12 228 LEU A C 1
ATOM 1844 O O . LEU A 1 228 ? -12.058 3.282 -6.367 1.00 46.12 228 LEU A O 1
ATOM 1848 N N . CYS A 1 229 ? -14.015 4.217 -6.993 1.00 37.88 229 CYS A N 1
ATOM 1849 C CA . CYS A 1 229 ? -13.647 5.625 -6.831 1.00 37.88 229 CYS A CA 1
ATOM 1850 C C . CYS A 1 229 ? -14.814 6.389 -6.208 1.00 37.88 229 CYS A C 1
ATOM 1852 O O . CYS A 1 229 ? -15.886 6.424 -6.850 1.00 37.88 229 CYS A O 1
#

Foldseek 3Di:
DDLVVLQVLLVVVVVDVVSVVSLVVLLVCLPPPPVCNLSSLVSLLSNLLVCLVVLLLADDDDPPCCPDPSVVSNVVVVVSNVSSLVSLLVCCAPHDLVSNLSSLLSLLSSQQSCQQRPNYDDPNPDGDGPLVSVLSNLPSLLDLPDQNLSVLVSCLVQLVAPVSLVSSVVSLVVVVVPCPDGDPSNVVSSVSNVVSRDDPDPPDPDDDDDPPDDNAHSNDPRNDPVPVD

Organism: NCBI:txid61472

InterPro domains:
  IPR027193 Nucleolar complex protein 4-like [PTHR12455] (3-199)